Protein AF-A0A0S4KEQ5-F1 (afdb_monomer_lite)

Radius of gyration: 46.94 Å; chains: 1; bounding box: 74×130×111 Å

Sequence (194 aa):
MTAVESSANHSTSRKLSPEEAEQTTQRLYYQQQEKSKQWDDKRQQILAKVRPESKVITGEELSALVQRVYDQQVERKKKTKETLKAKQDALIPEGKSITEGELQEMVQRMYYTENEKKVKTMSSLRQKYQPAPPKKTLEKEQMEESAKRLSSVDWDKRERELYEKHVLPQEPKTAKLTKVQIQETATRLSTTSK

Secondary structure (DSSP, 8-state):
--------------PPPHHHHHHHHHHHHHHHHHHHHHHH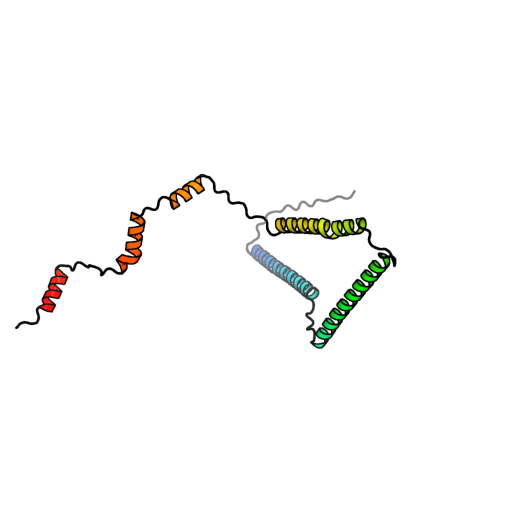HHHHHHHHHHS-------HHHHHHHHHHHHHHHHHHHHHHHHHHHHHHHHHS-TTPPPPHHHHHHHHIIIIIIHHHHHHHHHHHHHHHHSPPPP-----HHHHHHHHHHHH---HHHHHHHHIIIIITTTS-------HHHHHHHHHHH----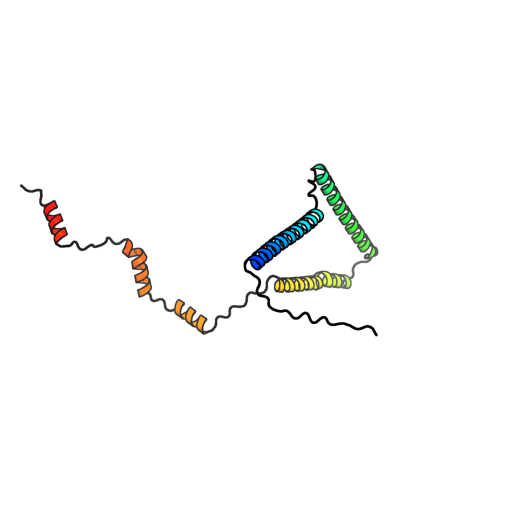-

InterPro domains:
  IPR039963 Uncharacterized 22kDa protein in aldolase locus [PTHR38828] (47-193)

pLDDT: mean 81.87, std 13.98, range [38.78, 97.44]

Structure (mmCIF, N/CA/C/O backbone):
data_AF-A0A0S4KEQ5-F1
#
_entry.id   AF-A0A0S4KEQ5-F1
#
loop_
_atom_site.group_PDB
_atom_site.id
_atom_site.type_symbol
_atom_site.label_atom_id
_atom_site.label_alt_id
_atom_site.label_comp_id
_atom_site.label_asym_id
_atom_site.label_entity_id
_atom_site.label_seq_id
_atom_site.pdbx_PDB_ins_code
_atom_site.Cartn_x
_atom_site.Cartn_y
_atom_site.Cartn_z
_atom_site.occupancy
_atom_site.B_iso_or_equiv
_atom_site.auth_seq_id
_atom_site.auth_comp_id
_atom_site.auth_asym_id
_atom_site.auth_atom_id
_atom_site.pdbx_PDB_model_num
ATOM 1 N N . MET A 1 1 ? 30.356 57.297 -21.323 1.00 43.41 1 MET A N 1
ATOM 2 C CA . MET A 1 1 ? 30.884 57.350 -22.699 1.00 43.41 1 MET A CA 1
ATOM 3 C C . MET A 1 1 ? 32.038 56.371 -22.808 1.00 43.41 1 MET A C 1
ATOM 5 O O . MET A 1 1 ? 33.095 56.687 -22.294 1.00 43.41 1 MET A O 1
ATOM 9 N N . THR A 1 2 ? 31.825 55.213 -23.429 1.00 40.31 2 THR A N 1
ATOM 10 C CA . THR A 1 2 ? 32.833 54.450 -24.189 1.00 40.31 2 THR A CA 1
ATOM 11 C C . THR A 1 2 ? 32.066 53.464 -25.068 1.00 40.31 2 THR A C 1
ATOM 13 O O . THR A 1 2 ? 31.070 52.882 -24.642 1.00 40.31 2 THR A O 1
ATOM 16 N N . ALA A 1 3 ? 32.447 53.423 -26.339 1.00 38.78 3 ALA A N 1
ATOM 17 C CA . ALA A 1 3 ? 31.667 52.885 -27.438 1.00 38.78 3 ALA A CA 1
ATOM 18 C C . ALA A 1 3 ? 31.575 51.354 -27.407 1.00 38.78 3 ALA A C 1
ATOM 20 O O . ALA A 1 3 ? 32.569 50.656 -27.225 1.00 38.78 3 ALA A O 1
ATOM 21 N N . VAL A 1 4 ? 30.363 50.847 -27.634 1.00 47.22 4 VAL A N 1
ATOM 22 C CA . VAL A 1 4 ? 30.123 49.472 -28.074 1.00 47.22 4 VAL A CA 1
ATOM 23 C C . VAL A 1 4 ? 30.408 49.453 -29.572 1.00 47.22 4 VAL A C 1
ATOM 25 O O . VAL A 1 4 ? 29.564 49.838 -30.378 1.00 47.22 4 VAL A O 1
ATOM 28 N N . GLU A 1 5 ? 31.624 49.068 -29.947 1.00 41.22 5 GLU A N 1
ATOM 29 C CA . GLU A 1 5 ? 31.963 48.805 -31.343 1.00 41.22 5 GLU A CA 1
ATOM 30 C C . GLU A 1 5 ? 31.432 47.423 -31.729 1.00 41.22 5 GLU A C 1
ATOM 32 O O . GLU A 1 5 ? 32.053 46.382 -31.507 1.00 41.22 5 GLU A O 1
ATOM 37 N N . SER A 1 6 ? 30.228 47.430 -32.300 1.00 48.66 6 SER A N 1
ATOM 38 C CA . SER A 1 6 ? 29.664 46.314 -33.051 1.00 48.66 6 SER A CA 1
ATOM 39 C C . SER A 1 6 ? 30.581 45.969 -34.225 1.00 48.66 6 SER A C 1
ATOM 41 O O . SER A 1 6 ? 30.489 46.565 -35.297 1.00 48.66 6 SER A O 1
ATOM 43 N N . SER A 1 7 ? 31.455 44.978 -34.041 1.00 42.59 7 SER A N 1
ATOM 44 C CA . SER A 1 7 ? 32.170 44.344 -35.149 1.00 42.59 7 SER A CA 1
ATOM 45 C C . SER A 1 7 ? 31.201 43.495 -35.969 1.00 42.59 7 SER A C 1
ATOM 47 O O . SER A 1 7 ? 30.870 42.358 -35.632 1.00 42.59 7 SER A O 1
ATOM 49 N N . ALA A 1 8 ? 30.741 44.093 -37.064 1.00 44.97 8 ALA A N 1
ATOM 50 C CA . ALA A 1 8 ? 30.030 43.451 -38.153 1.00 44.97 8 ALA A CA 1
ATOM 51 C C . ALA A 1 8 ? 30.959 42.468 -38.889 1.00 44.97 8 ALA A C 1
ATOM 53 O O . ALA A 1 8 ? 31.551 42.801 -39.916 1.00 44.97 8 ALA A O 1
ATOM 54 N N . ASN A 1 9 ? 31.073 41.238 -38.386 1.00 48.94 9 ASN A N 1
ATOM 55 C CA . ASN A 1 9 ? 31.726 40.158 -39.121 1.00 48.94 9 ASN A CA 1
ATOM 56 C C . ASN A 1 9 ? 30.809 39.689 -40.254 1.00 48.94 9 ASN A C 1
ATOM 58 O O . ASN A 1 9 ? 29.910 38.871 -40.071 1.00 48.94 9 ASN A O 1
ATOM 62 N N . HIS A 1 10 ? 31.058 40.251 -41.433 1.00 43.00 10 HIS A N 1
ATOM 63 C CA . HIS A 1 10 ? 30.511 39.805 -42.702 1.00 43.00 10 HIS A CA 1
ATOM 64 C C . HIS A 1 10 ? 30.971 38.364 -42.948 1.00 43.00 10 HIS A C 1
ATOM 66 O O . HIS A 1 10 ? 32.141 38.111 -43.236 1.00 43.00 10 HIS A O 1
ATOM 72 N N . SER A 1 11 ? 30.052 37.408 -42.825 1.00 48.53 11 SER A N 1
ATOM 73 C CA . SER A 1 11 ? 30.257 36.022 -43.232 1.00 48.53 11 SER A CA 1
ATOM 74 C C . SER A 1 11 ? 30.302 35.947 -44.758 1.00 48.53 11 SER A C 1
ATOM 76 O O . SER A 1 11 ? 29.311 35.678 -45.434 1.00 48.53 11 SER A O 1
ATOM 78 N N . THR A 1 12 ? 31.481 36.180 -45.327 1.00 51.16 12 THR A N 1
ATOM 79 C CA . THR A 1 12 ? 31.767 35.729 -46.686 1.00 51.16 12 THR A CA 1
ATOM 80 C C . THR A 1 12 ? 31.657 34.205 -46.690 1.00 51.16 12 THR A C 1
ATOM 82 O O . THR A 1 12 ? 32.388 33.506 -45.989 1.00 51.16 12 THR A O 1
ATOM 85 N N . SER A 1 13 ? 30.698 33.662 -47.443 1.00 59.09 13 SER A N 1
ATOM 86 C CA . SER A 1 13 ? 30.544 32.218 -47.622 1.00 59.09 13 SER A CA 1
ATOM 87 C C . SER A 1 13 ? 31.676 31.694 -48.512 1.00 59.09 13 SER A C 1
ATOM 89 O O . SER A 1 13 ? 31.477 31.379 -49.689 1.00 59.09 13 SER A O 1
ATOM 91 N N . ARG A 1 14 ? 32.898 31.643 -47.975 1.00 70.19 14 ARG A N 1
ATOM 92 C CA . ARG A 1 14 ? 34.000 30.912 -48.595 1.00 70.19 14 ARG A CA 1
ATOM 93 C C . ARG A 1 14 ? 33.616 29.436 -48.550 1.00 70.19 14 ARG A C 1
ATOM 95 O O . ARG A 1 14 ? 33.521 28.850 -47.475 1.00 70.19 14 ARG A O 1
ATOM 102 N N . LYS A 1 15 ? 33.323 28.854 -49.715 1.00 76.38 15 LYS A N 1
ATOM 103 C CA . LYS A 1 15 ? 33.106 27.410 -49.834 1.00 76.38 15 LYS A CA 1
ATOM 104 C C . LYS A 1 15 ? 34.420 26.732 -49.448 1.00 76.38 15 LYS A C 1
ATOM 106 O O . LYS A 1 15 ? 35.449 27.035 -50.049 1.00 76.38 15 LYS A O 1
ATOM 111 N N . LEU A 1 16 ? 34.377 25.899 -48.412 1.00 77.25 16 LEU A N 1
ATOM 112 C CA . LEU A 1 16 ? 35.526 25.121 -47.956 1.00 77.25 16 LEU A CA 1
ATOM 113 C C . LEU A 1 16 ? 36.000 24.218 -49.096 1.00 77.25 16 LEU A C 1
ATOM 115 O O . LEU A 1 16 ? 35.177 23.641 -49.815 1.00 77.25 16 LEU A O 1
ATOM 119 N N . SER A 1 17 ? 37.317 24.104 -49.255 1.00 86.31 17 SER A N 1
ATOM 120 C CA . SER A 1 17 ? 37.904 23.060 -50.096 1.00 86.31 17 SER A CA 1
ATOM 121 C C . SER A 1 17 ? 37.465 21.684 -49.569 1.00 86.31 17 SER A C 1
ATOM 123 O O . SER A 1 17 ? 37.295 21.539 -48.355 1.00 86.31 17 SER A O 1
ATOM 125 N N . PRO A 1 18 ? 37.280 20.659 -50.422 1.00 84.81 18 PRO A N 1
ATOM 126 C CA . PRO A 1 18 ? 36.950 19.305 -49.966 1.00 84.81 18 PRO A CA 1
ATOM 127 C C . PRO A 1 18 ? 37.910 18.790 -48.880 1.00 84.81 18 PRO A C 1
ATOM 129 O O . PRO A 1 18 ? 37.466 18.196 -47.905 1.00 84.81 18 PRO A O 1
ATOM 132 N N . GLU A 1 19 ? 39.199 19.117 -48.974 1.00 87.38 19 GLU A N 1
ATOM 133 C CA . GLU A 1 19 ? 40.203 18.740 -47.971 1.00 87.38 19 GLU A CA 1
ATOM 134 C C . GLU A 1 19 ? 40.000 19.466 -46.624 1.00 87.38 19 GLU A C 1
ATOM 136 O O . GLU A 1 19 ? 40.093 18.866 -45.554 1.00 87.38 19 GLU A O 1
ATOM 141 N N . GLU A 1 20 ? 39.636 20.752 -46.654 1.00 87.75 20 GLU A N 1
ATOM 142 C CA . GLU A 1 20 ? 39.305 21.524 -45.446 1.00 87.75 20 GLU A CA 1
ATOM 143 C C . GLU A 1 20 ? 37.997 21.016 -44.806 1.00 87.75 20 GLU A C 1
ATOM 145 O O . GLU A 1 20 ? 37.850 20.997 -43.579 1.00 87.75 20 GLU A O 1
ATOM 150 N N . ALA A 1 21 ? 37.042 20.559 -45.621 1.00 86.44 21 ALA A N 1
ATOM 151 C CA . ALA A 1 21 ? 35.809 19.926 -45.156 1.00 86.44 21 ALA A CA 1
ATOM 152 C C . ALA A 1 21 ? 36.083 18.564 -44.482 1.00 86.44 21 ALA A C 1
ATOM 154 O O . ALA A 1 21 ? 35.513 18.252 -43.434 1.00 86.44 21 ALA A O 1
ATOM 155 N N . GLU A 1 22 ? 37.007 17.767 -45.015 1.00 90.25 22 GLU A N 1
ATOM 156 C CA . GLU A 1 22 ? 37.436 16.507 -44.395 1.00 90.25 22 GLU A CA 1
ATOM 157 C C . GLU A 1 22 ? 38.178 16.735 -43.069 1.00 90.25 22 GLU A C 1
ATOM 159 O O . GLU A 1 22 ? 37.882 16.092 -42.061 1.00 90.25 22 GLU A O 1
ATOM 164 N N . GLN A 1 23 ? 39.081 17.712 -43.003 1.00 91.62 23 GLN A N 1
ATOM 165 C CA . GLN A 1 23 ? 39.785 18.034 -41.756 1.00 91.62 23 GLN A CA 1
ATOM 166 C C . GLN A 1 23 ? 38.835 18.560 -40.671 1.00 91.62 23 GLN A C 1
ATOM 168 O O . GLN A 1 23 ? 38.944 18.199 -39.494 1.00 91.62 23 GLN A O 1
ATOM 173 N N . THR A 1 24 ? 37.867 19.398 -41.050 1.00 90.69 24 THR A N 1
ATOM 174 C CA . THR A 1 24 ? 36.862 19.912 -40.108 1.00 90.69 24 THR A CA 1
ATOM 175 C C . THR A 1 24 ? 35.929 18.811 -39.613 1.00 90.69 24 THR A C 1
ATOM 177 O O . THR A 1 24 ? 35.658 18.752 -38.412 1.00 90.69 24 THR A O 1
ATOM 180 N N . THR A 1 25 ? 35.493 17.896 -40.481 1.00 92.62 25 THR A N 1
ATOM 181 C CA . THR A 1 25 ? 34.671 16.743 -40.075 1.00 92.62 25 THR A CA 1
ATOM 182 C C . THR A 1 25 ? 35.429 15.795 -39.148 1.00 92.62 25 THR A C 1
ATOM 184 O O . THR A 1 25 ? 34.884 15.416 -38.110 1.00 92.62 25 THR A O 1
ATOM 187 N N . GLN A 1 26 ? 36.699 15.487 -39.430 1.00 93.56 26 GLN A N 1
ATOM 188 C CA . GLN A 1 26 ? 37.542 14.692 -38.529 1.00 93.56 26 GLN A CA 1
ATOM 189 C C . GLN A 1 26 ? 37.697 15.358 -37.158 1.00 93.56 26 GLN A C 1
ATOM 191 O O . GLN A 1 26 ? 37.510 14.714 -36.124 1.00 93.56 26 GLN A O 1
ATOM 196 N N . ARG A 1 27 ? 37.975 16.666 -37.122 1.00 95.06 27 ARG A N 1
ATOM 197 C CA . ARG A 1 27 ? 38.090 17.415 -35.864 1.00 95.06 27 ARG A CA 1
ATOM 198 C C . ARG A 1 27 ? 36.794 17.378 -35.055 1.00 95.06 27 ARG A C 1
ATOM 200 O O . ARG A 1 27 ? 36.839 17.158 -33.846 1.00 95.06 27 ARG A O 1
ATOM 207 N N . LEU A 1 28 ? 35.649 17.586 -35.705 1.00 94.81 28 LEU A N 1
ATOM 208 C CA . LEU A 1 28 ? 34.341 17.531 -35.050 1.00 94.81 28 LEU A CA 1
ATOM 209 C C . LEU A 1 28 ? 34.035 16.127 -34.520 1.00 94.81 28 LEU A C 1
ATOM 211 O O . LEU A 1 28 ? 33.527 16.000 -33.407 1.00 94.81 28 LEU A O 1
ATOM 215 N N . TYR A 1 29 ? 34.402 15.086 -35.270 1.00 96.00 29 TYR A N 1
ATOM 216 C CA . TYR A 1 29 ? 34.257 13.697 -34.847 1.00 96.00 29 TYR A CA 1
ATOM 217 C C . TYR A 1 29 ? 35.051 13.403 -33.566 1.00 96.00 29 TYR A C 1
ATOM 219 O O . TYR A 1 29 ? 34.486 12.917 -32.584 1.00 96.00 29 TYR A O 1
ATOM 227 N N . TYR A 1 30 ? 36.338 13.761 -33.522 1.00 96.25 30 TYR A N 1
ATOM 228 C CA . TYR A 1 30 ? 37.154 13.562 -32.320 1.00 96.25 30 TYR A CA 1
ATOM 229 C C . TYR A 1 30 ? 36.659 14.400 -31.138 1.00 96.25 30 TYR A C 1
ATOM 231 O O . TYR A 1 30 ? 36.559 13.892 -30.022 1.00 96.25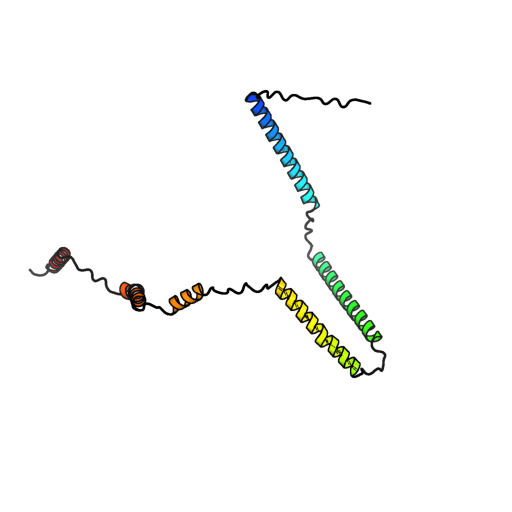 30 TYR A O 1
ATOM 239 N N . GLN A 1 31 ? 36.243 15.644 -31.382 1.00 95.69 31 GLN A N 1
ATOM 240 C CA . GLN A 1 31 ? 35.667 16.495 -30.343 1.00 95.69 31 GLN A CA 1
ATOM 241 C C . GLN A 1 31 ? 34.366 15.910 -29.768 1.00 95.69 31 GLN A C 1
ATOM 243 O O . GLN A 1 31 ? 34.103 16.018 -28.567 1.00 95.69 31 GLN A O 1
ATOM 248 N N . GLN A 1 32 ? 33.532 15.291 -30.606 1.00 94.75 32 GLN A N 1
ATOM 249 C CA . GLN A 1 32 ? 32.319 14.610 -30.162 1.00 94.75 32 GLN A CA 1
ATOM 250 C C . GLN A 1 32 ? 32.651 13.376 -29.314 1.00 94.75 32 GLN A C 1
ATOM 252 O O . GLN A 1 32 ? 32.038 13.182 -28.263 1.00 94.75 32 GLN A O 1
ATOM 257 N N . GLN A 1 33 ? 33.642 12.585 -29.728 1.00 95.25 33 GLN A N 1
ATOM 258 C CA . GLN A 1 33 ? 34.116 11.419 -28.978 1.00 95.25 33 GLN A CA 1
ATOM 259 C C . GLN A 1 33 ? 34.656 11.806 -27.597 1.00 95.25 33 GLN A C 1
ATOM 261 O O . GLN A 1 33 ? 34.299 11.188 -26.596 1.00 95.25 33 GLN A O 1
ATOM 266 N N . GLU A 1 34 ? 35.461 12.865 -27.510 1.00 96.00 34 GLU A N 1
ATOM 267 C CA . GLU A 1 34 ? 35.973 13.378 -26.234 1.00 96.00 34 GLU A CA 1
ATOM 268 C C . GLU A 1 34 ? 34.850 13.835 -25.304 1.00 96.00 34 GLU A C 1
ATOM 270 O O . GLU A 1 34 ? 34.842 13.486 -24.124 1.00 96.00 34 GLU A O 1
ATOM 275 N N . LYS A 1 35 ? 33.863 14.568 -25.833 1.00 94.88 35 LYS A N 1
ATOM 276 C CA . LYS A 1 35 ? 32.685 14.966 -25.053 1.00 94.88 35 LYS A CA 1
ATOM 277 C C . LYS A 1 35 ? 31.923 13.743 -24.550 1.00 94.88 35 LYS A C 1
ATOM 279 O O . LYS A 1 35 ? 31.569 13.719 -23.376 1.00 94.88 35 LYS A O 1
ATOM 284 N N . SER A 1 36 ? 31.701 12.735 -25.395 1.00 94.12 36 SER A N 1
ATOM 285 C CA . SER A 1 36 ? 31.023 11.496 -24.988 1.00 94.12 36 SER A CA 1
ATOM 286 C C . SER A 1 36 ? 31.763 10.807 -23.843 1.00 94.12 36 SER A C 1
ATOM 288 O O . SER A 1 36 ? 31.154 10.511 -22.820 1.00 94.12 36 SER A O 1
ATOM 290 N N . LYS A 1 37 ? 33.089 10.655 -23.960 1.00 95.69 37 LYS A N 1
ATOM 291 C CA . LYS A 1 37 ? 33.926 10.077 -22.899 1.00 95.69 37 LYS A CA 1
ATOM 292 C C . LYS A 1 37 ? 33.812 10.856 -21.590 1.00 95.69 37 LYS A C 1
ATOM 294 O O . LYS A 1 37 ? 33.570 10.265 -20.548 1.00 95.69 37 LYS A O 1
ATOM 299 N N . GLN A 1 38 ? 33.878 12.188 -21.640 1.00 95.50 38 GLN A N 1
ATOM 300 C CA . GLN A 1 38 ? 33.716 13.025 -20.445 1.00 95.50 38 GLN A CA 1
ATOM 301 C C . GLN A 1 38 ? 32.337 12.869 -19.786 1.00 95.50 38 GLN A C 1
ATOM 303 O O . GLN A 1 38 ? 32.223 12.942 -18.560 1.00 95.50 38 GLN A O 1
ATOM 308 N N . TRP A 1 39 ? 31.277 12.695 -20.580 1.00 94.75 39 TRP A N 1
ATOM 309 C CA . TRP A 1 39 ? 29.935 12.417 -20.067 1.00 94.75 39 TRP A CA 1
ATOM 310 C C . TRP A 1 39 ? 29.859 11.045 -19.398 1.00 94.75 39 TRP A C 1
ATOM 312 O O . TRP A 1 39 ? 29.312 10.940 -18.297 1.00 94.75 39 TRP A O 1
ATOM 322 N N . ASP A 1 40 ? 30.445 10.024 -20.019 1.00 93.50 40 ASP A N 1
ATOM 323 C CA . ASP A 1 40 ? 30.497 8.671 -19.469 1.00 93.50 40 ASP A CA 1
ATOM 324 C C . ASP A 1 40 ? 31.319 8.610 -18.177 1.00 93.50 40 ASP A C 1
ATOM 326 O O . ASP A 1 40 ? 30.855 8.034 -17.192 1.00 93.50 40 ASP A O 1
ATOM 330 N N . ASP A 1 41 ? 32.466 9.288 -18.114 1.00 95.50 41 ASP A N 1
ATOM 331 C CA . ASP A 1 41 ? 33.302 9.365 -16.912 1.00 95.50 41 ASP A CA 1
ATOM 332 C C . ASP A 1 41 ? 32.559 10.047 -15.756 1.00 95.50 41 ASP A C 1
ATOM 334 O O . ASP A 1 41 ? 32.524 9.541 -14.631 1.00 95.50 41 ASP A O 1
ATOM 338 N N . LYS A 1 42 ? 31.882 11.173 -16.025 1.00 94.25 42 LYS A N 1
ATOM 339 C CA . LYS A 1 42 ? 31.039 11.854 -15.025 1.00 94.25 42 LYS A CA 1
ATOM 340 C C . LYS A 1 42 ? 29.905 10.955 -14.549 1.00 94.25 42 LYS A C 1
ATOM 342 O O . LYS A 1 42 ? 29.627 10.894 -13.350 1.00 94.25 42 LYS A O 1
ATOM 347 N N . ARG A 1 43 ? 29.258 10.237 -15.469 1.00 92.12 43 ARG A N 1
ATOM 348 C CA . ARG A 1 43 ? 28.199 9.281 -15.141 1.00 92.12 43 ARG A CA 1
ATOM 349 C C . ARG A 1 43 ? 28.732 8.155 -14.259 1.00 92.12 43 ARG A C 1
ATOM 351 O O . ARG A 1 43 ? 28.091 7.834 -13.262 1.00 92.12 43 ARG A O 1
ATOM 358 N N . GLN A 1 44 ? 29.897 7.593 -14.570 1.00 89.81 44 GLN A N 1
ATOM 359 C CA . GLN A 1 44 ? 30.529 6.556 -13.753 1.00 89.81 44 GLN A CA 1
ATOM 360 C C . GLN A 1 44 ? 30.898 7.067 -12.357 1.00 89.81 44 GLN A C 1
ATOM 362 O O . GLN A 1 44 ? 30.630 6.377 -11.378 1.00 89.81 44 GLN A O 1
ATOM 367 N N . GLN A 1 45 ? 31.417 8.291 -12.232 1.00 90.19 45 GLN A N 1
ATOM 368 C CA . GLN A 1 45 ? 31.706 8.898 -10.928 1.00 90.19 45 GLN A CA 1
ATOM 369 C C . GLN A 1 45 ? 30.443 9.106 -10.083 1.00 90.19 45 GLN A C 1
ATOM 371 O O . GLN A 1 45 ? 30.457 8.857 -8.877 1.00 90.19 45 GLN A O 1
ATOM 376 N N . ILE A 1 46 ? 29.339 9.543 -10.696 1.00 89.00 46 ILE A N 1
ATOM 377 C CA . ILE A 1 46 ? 28.048 9.673 -10.007 1.00 89.00 46 ILE A CA 1
ATOM 378 C C . ILE A 1 46 ? 27.547 8.295 -9.576 1.00 89.00 46 ILE A C 1
ATOM 380 O O . ILE A 1 46 ? 27.164 8.118 -8.423 1.00 89.00 46 ILE A O 1
ATOM 384 N N . LEU A 1 47 ? 27.594 7.305 -10.470 1.00 85.06 47 LEU A N 1
ATOM 385 C CA . LEU A 1 47 ? 27.179 5.940 -10.156 1.00 85.06 47 LEU A CA 1
ATOM 386 C C . LEU A 1 47 ? 28.028 5.331 -9.037 1.00 85.06 47 LEU A C 1
ATOM 388 O O . LEU A 1 47 ? 27.469 4.685 -8.161 1.00 85.06 47 LEU A O 1
ATOM 392 N N . ALA A 1 48 ? 29.337 5.578 -9.008 1.00 84.50 48 ALA A N 1
ATOM 393 C CA . ALA A 1 48 ? 30.216 5.122 -7.935 1.00 84.50 48 ALA A CA 1
ATOM 394 C C . ALA A 1 48 ? 29.877 5.769 -6.580 1.00 84.50 48 ALA A C 1
ATOM 396 O O . ALA A 1 48 ? 29.944 5.098 -5.559 1.00 84.50 48 ALA A O 1
ATOM 397 N N . LYS A 1 49 ? 29.465 7.046 -6.563 1.00 83.69 49 LYS A N 1
ATOM 398 C CA . LYS A 1 49 ? 29.030 7.745 -5.338 1.00 83.69 49 LYS A CA 1
ATOM 399 C C . LYS A 1 49 ? 27.647 7.314 -4.852 1.00 83.69 49 LYS A C 1
ATOM 401 O O . LYS A 1 49 ? 27.394 7.309 -3.653 1.00 83.69 49 LYS A O 1
ATOM 406 N N . VAL A 1 50 ? 26.734 7.031 -5.780 1.00 79.06 50 VAL A N 1
ATOM 407 C CA . VAL A 1 50 ? 25.329 6.718 -5.474 1.00 79.06 50 VAL A CA 1
ATOM 408 C C . VAL A 1 50 ? 25.131 5.235 -5.202 1.00 79.06 50 VAL A C 1
ATOM 410 O O . VAL A 1 50 ? 24.197 4.881 -4.489 1.00 79.06 50 VAL A O 1
ATOM 413 N N . ARG A 1 51 ? 25.981 4.359 -5.748 1.00 71.56 51 ARG A N 1
ATOM 414 C CA . ARG A 1 51 ? 25.893 2.925 -5.493 1.00 71.56 51 ARG A CA 1
ATOM 415 C C . ARG A 1 51 ? 26.243 2.685 -4.024 1.00 71.56 51 ARG A C 1
ATOM 417 O O . ARG A 1 51 ? 27.411 2.832 -3.668 1.00 71.56 51 ARG A O 1
ATOM 424 N N . PRO A 1 52 ? 25.275 2.308 -3.169 1.00 67.31 52 PRO A N 1
ATOM 425 C CA . PRO A 1 52 ? 25.632 1.845 -1.845 1.00 67.31 52 PRO A CA 1
ATOM 426 C C . PRO A 1 52 ? 26.531 0.629 -2.043 1.00 67.31 52 PRO A C 1
ATOM 428 O O . PRO A 1 52 ? 26.179 -0.290 -2.792 1.00 67.31 52 PRO A O 1
ATOM 431 N N . GLU A 1 53 ? 27.707 0.638 -1.420 1.00 72.31 53 GLU A N 1
ATOM 432 C CA . GLU A 1 53 ? 28.495 -0.577 -1.290 1.00 72.31 53 GLU A CA 1
ATOM 433 C C . GLU A 1 53 ? 27.563 -1.628 -0.696 1.00 72.31 53 GLU A C 1
ATOM 435 O O . GLU A 1 53 ? 27.032 -1.454 0.406 1.00 72.31 53 GLU A O 1
ATOM 440 N N . SER A 1 54 ? 27.286 -2.685 -1.459 1.00 64.62 54 SER A N 1
ATOM 441 C CA . SER A 1 54 ? 26.513 -3.812 -0.966 1.00 64.62 54 SER A CA 1
ATOM 442 C C . SER A 1 54 ? 27.390 -4.527 0.050 1.00 64.62 54 SER A C 1
ATOM 444 O O . SER A 1 54 ? 28.104 -5.472 -0.286 1.00 64.62 54 SER A O 1
ATOM 446 N N . LYS A 1 55 ? 27.400 -4.025 1.285 1.00 72.94 55 LYS A N 1
ATOM 447 C CA . LYS A 1 55 ? 28.004 -4.723 2.409 1.00 72.94 55 LYS A CA 1
ATOM 448 C C . LYS A 1 55 ? 27.256 -6.039 2.532 1.00 72.94 55 LYS A C 1
ATOM 450 O O . LYS A 1 55 ? 26.047 -6.052 2.764 1.00 72.94 55 LYS A O 1
ATOM 455 N N . VAL A 1 56 ? 27.962 -7.134 2.281 1.00 78.00 56 VAL A N 1
ATOM 456 C CA . VAL A 1 56 ? 27.437 -8.472 2.526 1.00 78.00 56 VAL A CA 1
ATOM 457 C C . VAL A 1 56 ? 27.306 -8.585 4.036 1.00 78.00 56 VAL A C 1
ATOM 459 O O . VAL A 1 56 ? 28.309 -8.660 4.737 1.00 78.00 56 VAL A O 1
ATOM 462 N N . ILE A 1 57 ? 26.071 -8.497 4.526 1.00 79.75 57 ILE A N 1
ATOM 463 C CA . ILE A 1 57 ? 25.768 -8.625 5.949 1.00 79.75 57 ILE A CA 1
ATOM 464 C C . ILE A 1 57 ? 26.114 -10.057 6.347 1.00 79.75 57 ILE A C 1
ATOM 466 O O . ILE A 1 57 ? 25.616 -11.010 5.738 1.00 79.75 57 ILE A O 1
ATOM 470 N N . THR A 1 58 ? 26.984 -10.212 7.339 1.00 87.56 58 THR A N 1
ATOM 471 C CA . THR A 1 58 ? 27.322 -11.542 7.857 1.00 87.56 58 THR A CA 1
ATOM 472 C C . THR A 1 58 ? 26.133 -12.131 8.624 1.00 87.56 58 THR A C 1
ATOM 474 O O . THR A 1 58 ? 25.232 -11.412 9.060 1.00 87.56 58 THR A O 1
ATOM 477 N N . GLY A 1 59 ? 26.093 -13.455 8.808 1.00 89.81 59 GLY A N 1
ATOM 478 C CA . GLY A 1 59 ? 24.985 -14.102 9.529 1.00 89.81 59 GLY A CA 1
ATOM 479 C C . GLY A 1 59 ? 24.792 -13.572 10.959 1.00 89.81 59 GLY A C 1
ATOM 480 O O . GLY A 1 59 ? 23.659 -13.452 11.423 1.00 89.81 59 GLY A O 1
ATOM 481 N N . GLU A 1 60 ? 25.884 -13.195 11.628 1.00 90.38 60 GLU A N 1
ATOM 482 C CA . GLU A 1 60 ? 25.879 -12.617 12.979 1.00 90.38 60 GLU A CA 1
ATOM 483 C C . GLU A 1 60 ? 25.365 -11.172 12.998 1.00 90.38 60 GLU A C 1
ATOM 485 O O . GLU A 1 60 ? 24.573 -10.792 13.859 1.00 90.38 60 GLU A O 1
ATOM 490 N N . GLU A 1 61 ? 25.748 -10.357 12.015 1.00 89.88 61 GLU A N 1
ATOM 491 C CA . GLU A 1 61 ? 25.212 -9.000 11.873 1.00 89.88 61 GLU A CA 1
ATOM 492 C C . GLU A 1 61 ? 23.715 -9.020 11.552 1.00 89.88 61 GLU A C 1
ATOM 494 O O . GLU A 1 61 ? 22.952 -8.187 12.050 1.00 89.88 61 GLU A O 1
ATOM 499 N N . LEU A 1 62 ? 23.275 -9.991 10.745 1.00 89.50 62 LEU A N 1
ATOM 500 C CA . LEU A 1 62 ? 21.866 -10.179 10.430 1.00 89.50 62 LEU A CA 1
ATOM 501 C C . LEU A 1 62 ? 21.076 -10.585 11.676 1.00 89.50 62 LEU A C 1
ATOM 503 O O . LEU A 1 62 ? 20.012 -10.018 11.924 1.00 89.50 62 LEU A O 1
ATOM 507 N N . SER A 1 63 ? 21.585 -11.526 12.475 1.00 92.88 63 SER A N 1
ATOM 508 C CA . SER A 1 63 ? 20.909 -11.955 13.703 1.00 92.88 63 SER A CA 1
ATOM 509 C C . SER A 1 63 ? 20.835 -10.820 14.730 1.00 92.88 63 SER A C 1
ATOM 511 O O . SER A 1 63 ? 19.761 -10.569 15.279 1.00 92.88 63 SER A O 1
ATOM 513 N N . ALA A 1 64 ? 21.913 -10.049 14.905 1.00 95.12 64 ALA A N 1
ATOM 514 C CA . ALA A 1 64 ? 21.926 -8.861 15.756 1.00 95.12 64 ALA A CA 1
ATOM 515 C C . ALA A 1 64 ? 20.937 -7.785 15.270 1.00 95.12 64 ALA A C 1
ATOM 517 O O . ALA A 1 64 ? 20.230 -7.167 16.073 1.00 95.12 64 ALA A O 1
ATOM 518 N N . LEU A 1 65 ? 20.835 -7.575 13.952 1.00 93.31 65 LEU A N 1
ATOM 519 C CA . LEU A 1 65 ? 19.865 -6.652 13.366 1.00 93.31 65 LEU A CA 1
ATOM 520 C C . LEU A 1 65 ? 18.425 -7.112 13.617 1.00 93.31 65 LEU A C 1
ATOM 522 O O . LEU A 1 65 ? 17.592 -6.295 14.015 1.00 93.31 65 LEU A O 1
ATOM 526 N N . VAL A 1 66 ? 18.134 -8.397 13.400 1.00 95.88 66 VAL A N 1
ATOM 527 C CA . VAL A 1 66 ? 16.811 -8.987 13.648 1.00 95.88 66 VAL A CA 1
ATOM 528 C C . VAL A 1 66 ? 16.429 -8.831 15.115 1.00 95.88 66 VAL A C 1
ATOM 530 O O . VAL A 1 66 ? 15.336 -8.341 15.401 1.00 95.88 66 VAL A O 1
ATOM 533 N N . GLN A 1 67 ? 17.343 -9.156 16.032 1.00 96.62 67 GLN A N 1
ATOM 534 C CA . GLN A 1 67 ? 17.121 -9.009 17.468 1.00 96.62 67 GLN A CA 1
ATOM 535 C C . GLN A 1 67 ? 16.809 -7.554 17.832 1.00 96.62 67 GLN A C 1
ATOM 537 O O . GLN A 1 67 ? 15.786 -7.271 18.451 1.00 96.62 67 GLN A O 1
ATOM 542 N N . ARG A 1 68 ? 17.614 -6.601 17.343 1.00 96.12 68 ARG A N 1
ATOM 543 C CA . ARG A 1 68 ? 17.388 -5.168 17.576 1.00 96.12 68 ARG A CA 1
ATOM 544 C C . ARG A 1 68 ? 16.025 -4.702 17.065 1.00 96.12 68 ARG A C 1
ATOM 546 O O . ARG A 1 68 ? 15.345 -3.921 17.730 1.00 96.12 68 ARG A O 1
ATOM 553 N N . VAL A 1 69 ? 15.634 -5.134 15.865 1.00 96.38 69 VAL A N 1
ATOM 554 C CA . VAL A 1 69 ? 14.337 -4.775 15.274 1.00 96.38 69 VAL A CA 1
ATOM 555 C C . VAL A 1 69 ? 13.195 -5.358 16.102 1.00 96.38 69 VAL A C 1
ATOM 557 O O . VAL A 1 69 ? 12.220 -4.655 16.370 1.00 96.38 69 VAL A O 1
ATOM 560 N N . TYR A 1 70 ? 13.321 -6.610 16.536 1.00 97.44 70 TYR A N 1
ATOM 561 C CA . TYR A 1 70 ? 12.336 -7.266 17.384 1.00 97.44 70 TYR A CA 1
ATOM 562 C C . TYR A 1 70 ? 12.181 -6.552 18.732 1.00 97.44 70 TYR A C 1
ATOM 564 O O . TYR A 1 70 ? 11.070 -6.153 19.088 1.00 97.44 70 TYR A O 1
ATOM 572 N N . ASP A 1 71 ? 13.285 -6.287 19.430 1.00 97.38 71 ASP A N 1
ATOM 573 C CA . ASP A 1 71 ? 13.281 -5.596 20.723 1.00 97.38 71 ASP A CA 1
ATOM 574 C C . ASP A 1 71 ? 12.658 -4.202 20.597 1.00 97.38 71 ASP A C 1
ATOM 576 O O . ASP A 1 71 ? 11.799 -3.813 21.391 1.00 97.38 71 ASP A O 1
ATOM 580 N N . GLN A 1 72 ? 12.986 -3.472 19.526 1.00 96.88 72 GLN A N 1
ATOM 581 C CA . GLN A 1 72 ? 12.375 -2.177 19.251 1.00 96.88 72 GLN A CA 1
ATOM 582 C C . GLN A 1 72 ? 10.854 -2.280 19.052 1.00 96.88 72 GLN A C 1
ATOM 584 O O . GLN A 1 72 ? 10.112 -1.400 19.497 1.00 96.88 72 GLN A O 1
ATOM 589 N N . GLN A 1 73 ? 10.362 -3.326 18.386 1.00 95.56 73 GLN A N 1
ATOM 590 C CA . GLN A 1 73 ? 8.925 -3.546 18.216 1.00 95.56 73 GLN A CA 1
ATOM 591 C C . GLN A 1 73 ? 8.237 -3.898 19.536 1.00 95.56 73 GLN A C 1
ATOM 593 O O . GLN A 1 73 ? 7.145 -3.389 19.804 1.00 95.56 73 GLN A O 1
ATOM 598 N N . VAL A 1 74 ? 8.865 -4.735 20.361 1.00 96.81 74 VAL A N 1
ATOM 599 C CA . VAL A 1 74 ? 8.353 -5.098 21.687 1.00 96.81 74 VAL A CA 1
ATOM 600 C C . VAL A 1 74 ? 8.254 -3.859 22.574 1.00 96.81 74 VAL A C 1
ATOM 602 O O . VAL A 1 74 ? 7.191 -3.600 23.135 1.00 96.81 74 VAL A O 1
ATOM 605 N N . GLU A 1 75 ? 9.304 -3.042 22.632 1.00 96.56 75 GLU A N 1
ATOM 606 C CA . GLU A 1 75 ? 9.320 -1.809 23.425 1.00 96.56 75 GLU A CA 1
ATOM 607 C C . GLU A 1 75 ? 8.283 -0.791 22.941 1.00 96.56 75 GLU A C 1
ATOM 609 O O . GLU A 1 75 ? 7.580 -0.179 23.747 1.00 96.56 75 GLU A O 1
ATOM 614 N N . ARG A 1 76 ? 8.098 -0.648 21.622 1.00 94.94 76 ARG A N 1
ATOM 615 C CA . ARG A 1 76 ? 7.010 0.178 21.072 1.00 94.94 76 ARG A CA 1
ATOM 616 C C . ARG A 1 76 ? 5.646 -0.322 21.538 1.00 94.94 76 ARG A C 1
ATOM 618 O O . ARG A 1 76 ? 4.850 0.477 22.019 1.00 94.94 76 ARG A O 1
ATOM 625 N N . LYS A 1 77 ? 5.388 -1.631 21.448 1.00 94.56 77 LYS A N 1
ATOM 626 C CA . LYS A 1 77 ? 4.121 -2.227 21.897 1.00 94.56 77 LYS A CA 1
ATOM 627 C C . LYS A 1 77 ? 3.894 -2.033 23.397 1.00 94.56 77 LYS A C 1
ATOM 629 O O . LYS A 1 77 ? 2.776 -1.691 23.779 1.00 94.56 77 LYS A O 1
ATOM 634 N N . LYS A 1 78 ? 4.927 -2.204 24.232 1.00 95.56 78 LYS A N 1
ATOM 635 C CA . LYS A 1 78 ? 4.850 -1.946 25.681 1.00 95.56 78 LYS A CA 1
ATOM 636 C C . LYS A 1 78 ? 4.464 -0.496 25.961 1.00 95.56 78 LYS A C 1
ATOM 638 O O . LYS A 1 78 ? 3.442 -0.269 26.601 1.00 95.56 78 LYS A O 1
ATOM 643 N N . LYS A 1 79 ? 5.176 0.470 25.372 1.00 94.88 79 LYS A N 1
ATOM 644 C CA . LYS A 1 79 ? 4.869 1.904 25.518 1.00 94.88 79 LYS A CA 1
ATOM 645 C C . LYS A 1 79 ? 3.458 2.247 25.044 1.00 94.88 79 LYS A C 1
ATOM 647 O O . LYS A 1 79 ? 2.744 3.002 25.700 1.00 94.88 79 LYS A O 1
ATOM 652 N N . THR A 1 80 ? 3.008 1.683 23.924 1.00 94.19 80 THR A N 1
ATOM 653 C CA . THR A 1 80 ? 1.627 1.880 23.456 1.00 94.19 80 THR A CA 1
ATOM 654 C C . THR A 1 80 ? 0.613 1.310 24.447 1.00 94.19 80 THR A C 1
ATOM 656 O O . THR A 1 80 ? -0.378 1.966 24.749 1.00 94.19 80 THR A O 1
ATOM 659 N N . LYS A 1 81 ? 0.858 0.120 25.004 1.00 94.69 81 LYS A N 1
ATOM 660 C CA . LYS A 1 81 ? -0.029 -0.480 26.007 1.00 94.69 81 LYS A CA 1
ATOM 661 C C . LYS A 1 81 ? -0.075 0.346 27.296 1.00 94.69 81 LYS A C 1
ATOM 663 O O . LYS A 1 81 ? -1.161 0.589 27.807 1.00 94.69 81 LYS A O 1
ATOM 668 N N . GLU A 1 82 ? 1.072 0.797 27.794 1.00 93.44 82 GLU A N 1
ATOM 669 C CA . GLU A 1 82 ? 1.175 1.637 28.995 1.00 93.44 82 GLU A CA 1
ATOM 670 C C . GLU A 1 82 ? 0.474 2.983 28.808 1.00 93.44 82 GLU A C 1
ATOM 672 O O . GLU A 1 82 ? -0.316 3.386 29.654 1.00 93.44 82 GLU A O 1
ATOM 677 N N . THR A 1 83 ? 0.688 3.649 27.670 1.00 91.81 83 THR A N 1
ATOM 678 C CA . THR A 1 83 ? 0.015 4.922 27.365 1.00 91.81 83 THR A CA 1
ATOM 679 C C . THR A 1 83 ? -1.496 4.763 27.205 1.00 91.81 83 THR A C 1
ATOM 681 O O . THR A 1 83 ? -2.243 5.634 27.642 1.00 91.81 83 THR A O 1
ATOM 684 N N . LEU A 1 84 ? -1.970 3.663 26.610 1.00 88.50 84 LEU A N 1
ATOM 685 C CA . LEU A 1 84 ? -3.401 3.359 26.543 1.00 88.50 84 LEU A CA 1
ATOM 686 C C . LEU A 1 84 ? -3.985 3.072 27.926 1.00 88.50 84 LEU A C 1
ATOM 688 O O . LEU A 1 84 ? -5.051 3.594 28.237 1.00 88.50 84 LEU A O 1
ATOM 692 N N . LYS A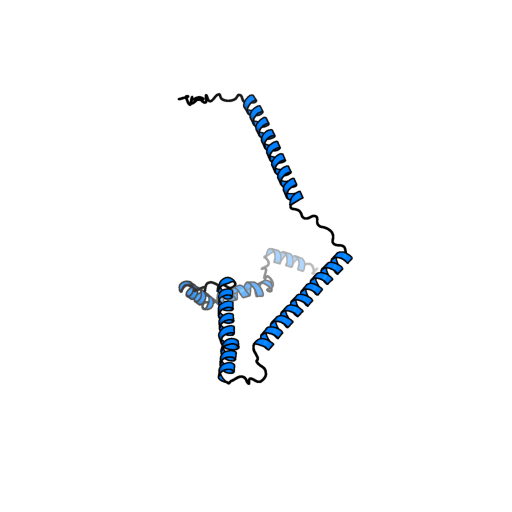 1 85 ? -3.276 2.301 28.758 1.00 88.75 85 LYS A N 1
ATOM 693 C CA . LYS A 1 85 ? -3.702 2.012 30.128 1.00 88.75 85 LYS A CA 1
ATOM 694 C C . LYS A 1 85 ? -3.782 3.292 30.962 1.00 88.75 85 LYS A C 1
ATOM 696 O O . LYS A 1 85 ? -4.822 3.558 31.539 1.00 88.75 85 LYS A O 1
ATOM 701 N N . ALA A 1 86 ? -2.759 4.144 30.917 1.00 87.81 86 ALA A N 1
ATOM 702 C CA . ALA A 1 86 ? -2.769 5.433 31.610 1.00 87.81 86 ALA A CA 1
ATOM 703 C C . ALA A 1 86 ? -3.930 6.337 31.159 1.00 87.81 86 ALA A C 1
ATOM 705 O O . ALA A 1 86 ? -4.546 7.013 31.976 1.00 87.81 86 ALA A O 1
ATOM 706 N N . LYS A 1 87 ? -4.268 6.331 29.861 1.00 86.69 87 LYS A N 1
ATOM 707 C CA . LYS A 1 87 ? -5.447 7.047 29.350 1.00 86.69 87 LYS A CA 1
ATOM 708 C C . LYS A 1 87 ? -6.755 6.451 29.854 1.00 86.69 87 LYS A C 1
ATOM 710 O O . LYS A 1 87 ? -7.669 7.211 30.142 1.00 86.69 87 LYS A O 1
ATOM 715 N N . GLN A 1 88 ? -6.856 5.127 29.925 1.00 82.12 88 GLN A N 1
ATOM 716 C CA . GLN A 1 88 ? -8.038 4.439 30.439 1.00 82.12 88 GLN A CA 1
ATOM 717 C C . GLN A 1 88 ? -8.235 4.724 31.931 1.00 82.12 88 GLN A C 1
ATOM 719 O O . GLN A 1 88 ? -9.330 5.114 32.323 1.00 82.12 88 GLN A O 1
ATOM 724 N N . ASP A 1 89 ? -7.169 4.605 32.722 1.00 80.56 89 ASP A N 1
ATOM 725 C CA . ASP A 1 89 ? -7.173 4.883 34.160 1.00 80.56 89 ASP A CA 1
ATOM 726 C C . ASP A 1 89 ? -7.522 6.363 34.432 1.00 80.56 89 ASP A C 1
ATOM 728 O O . ASP A 1 89 ? -8.235 6.671 35.379 1.00 80.56 89 ASP A O 1
ATOM 732 N N . ALA A 1 90 ? -7.107 7.291 33.559 1.00 79.75 90 ALA A N 1
ATOM 733 C CA . ALA A 1 90 ? -7.505 8.700 33.643 1.00 79.75 90 ALA A CA 1
ATOM 734 C C . ALA A 1 90 ? -8.967 8.966 33.228 1.00 79.75 90 ALA A C 1
ATOM 736 O O . ALA A 1 90 ? -9.557 9.952 33.670 1.00 79.75 90 ALA A O 1
ATOM 737 N N . LEU A 1 91 ? -9.549 8.136 32.352 1.00 72.88 91 LEU A N 1
ATOM 738 C CA . LEU A 1 91 ? -10.912 8.323 31.840 1.00 72.88 91 LEU A CA 1
ATOM 739 C C . LEU A 1 91 ? -11.988 7.735 32.757 1.00 72.88 91 LEU A C 1
ATOM 741 O O . LEU A 1 91 ? -13.142 8.149 32.663 1.00 72.88 91 LEU A O 1
ATOM 745 N N . ILE A 1 92 ? -11.633 6.756 33.591 1.00 65.44 92 ILE A N 1
ATOM 746 C CA . ILE A 1 92 ? -12.556 6.059 34.487 1.00 65.44 92 ILE A CA 1
ATOM 747 C C . ILE A 1 92 ? -12.197 6.451 35.926 1.00 65.44 92 ILE A C 1
ATOM 749 O O . ILE A 1 92 ? -11.342 5.811 36.533 1.00 65.44 92 ILE A O 1
ATOM 753 N N . PRO A 1 93 ? -12.834 7.485 36.506 1.00 62.59 93 PRO A N 1
ATOM 754 C CA . PRO A 1 93 ? -12.751 7.711 37.941 1.00 62.59 93 PRO A CA 1
ATOM 755 C C . PRO A 1 93 ? -13.273 6.462 38.653 1.00 62.59 93 PRO A C 1
ATOM 757 O O . PRO A 1 93 ? -14.356 5.973 38.312 1.00 62.59 93 PRO A O 1
ATOM 760 N N . GLU A 1 94 ? -12.520 5.947 39.624 1.00 66.75 94 GLU A N 1
ATOM 761 C CA . GLU A 1 94 ? -12.942 4.791 40.416 1.00 66.75 94 GLU A CA 1
ATOM 762 C C . GLU A 1 94 ? -14.363 5.014 40.972 1.00 66.75 94 GLU A C 1
ATOM 764 O O . GLU A 1 94 ? -14.654 6.038 41.592 1.00 66.75 94 GLU A O 1
ATOM 769 N N . GLY A 1 95 ? -15.271 4.068 40.704 1.00 63.69 95 GLY A N 1
ATOM 770 C CA . GLY A 1 95 ? -16.624 4.049 41.274 1.00 63.69 95 GLY A CA 1
ATOM 771 C C . GLY A 1 95 ? -17.756 4.674 40.446 1.00 63.69 95 GLY A C 1
ATOM 772 O O . GLY A 1 95 ? -18.886 4.693 40.930 1.00 63.69 95 GLY A O 1
ATOM 773 N N . LYS A 1 96 ? -17.528 5.150 39.212 1.00 68.44 96 LYS A N 1
ATOM 774 C CA . LYS A 1 96 ? -18.631 5.615 38.342 1.00 68.44 96 LYS A CA 1
ATOM 775 C C . LYS A 1 96 ? -19.189 4.485 37.474 1.00 68.44 96 LYS A C 1
ATOM 777 O O . LYS A 1 96 ? -18.479 3.933 36.636 1.00 68.44 96 LYS A O 1
ATOM 782 N N . SER A 1 97 ? -20.470 4.157 37.647 1.00 73.50 97 SER A N 1
ATOM 783 C CA . SER A 1 97 ? -21.208 3.308 36.707 1.00 73.50 97 SER A CA 1
ATOM 784 C C . SER A 1 97 ? -21.535 4.095 35.440 1.00 73.50 97 SER A C 1
ATOM 786 O O . SER A 1 97 ? -22.007 5.227 35.530 1.00 73.50 97 SER A O 1
ATOM 788 N N . ILE A 1 98 ? -21.307 3.485 34.276 1.00 78.19 98 ILE A N 1
ATOM 789 C CA . ILE A 1 98 ? -21.657 4.061 32.971 1.00 78.19 98 ILE A CA 1
ATOM 790 C C . ILE A 1 98 ? -23.171 4.277 32.933 1.00 78.19 98 ILE A C 1
ATOM 792 O O . ILE A 1 98 ? -23.939 3.353 33.206 1.00 78.19 98 ILE A O 1
ATOM 796 N N . THR A 1 99 ? -23.596 5.494 32.612 1.00 86.75 99 THR A N 1
ATOM 797 C CA . THR A 1 99 ? -25.015 5.818 32.439 1.00 86.75 99 THR A CA 1
ATOM 798 C C . THR A 1 99 ? -25.523 5.340 31.076 1.00 86.75 99 THR A C 1
ATOM 800 O O . THR A 1 99 ? -24.757 5.223 30.121 1.00 86.75 99 THR A O 1
ATOM 803 N N . GLU A 1 100 ? -26.829 5.094 30.950 1.00 87.25 100 GLU A N 1
ATOM 804 C CA . GLU A 1 100 ? -27.444 4.644 29.687 1.00 87.25 100 GLU A CA 1
ATOM 805 C C . GLU A 1 100 ? -27.155 5.610 28.519 1.00 87.25 100 GLU A C 1
ATOM 807 O O . GLU A 1 100 ? -26.904 5.181 27.396 1.00 87.25 100 GLU A O 1
ATOM 812 N N . GLY A 1 101 ? -27.107 6.922 28.788 1.00 88.81 101 GLY A N 1
ATOM 813 C CA . GLY A 1 101 ? -26.771 7.939 27.787 1.00 88.81 101 GLY A CA 1
ATOM 814 C C . GLY A 1 101 ? -25.320 7.856 27.300 1.00 88.81 101 GLY A C 1
ATOM 815 O O . GLY A 1 101 ? -25.075 7.895 26.096 1.00 88.81 101 GLY A O 1
ATOM 816 N N . GLU A 1 102 ? -24.359 7.668 28.209 1.00 85.31 102 GLU A N 1
ATOM 817 C CA . GLU A 1 102 ? -22.943 7.458 27.861 1.00 85.31 102 GLU A CA 1
ATOM 818 C C . GLU A 1 102 ? -22.742 6.141 27.100 1.00 85.31 102 GLU A C 1
ATOM 820 O O . GLU A 1 102 ? -21.941 6.066 26.164 1.00 85.31 102 GLU A O 1
ATOM 825 N N . LEU A 1 103 ? -23.496 5.100 27.468 1.00 86.69 103 LEU A N 1
ATOM 826 C CA . LEU A 1 103 ? -23.508 3.830 26.750 1.00 86.69 103 LEU A CA 1
ATOM 827 C C . LEU A 1 103 ? -24.022 4.024 25.320 1.00 86.69 103 LEU A C 1
ATOM 829 O O . LEU A 1 103 ? -23.391 3.559 24.368 1.00 86.69 103 LEU A O 1
ATOM 833 N N . GLN A 1 104 ? -25.128 4.748 25.157 1.00 91.25 104 GLN A N 1
ATOM 834 C CA . GLN A 1 104 ? -25.722 5.028 23.856 1.00 91.25 104 GLN A CA 1
ATOM 835 C C . GLN A 1 104 ? -24.798 5.885 22.982 1.00 91.25 104 GLN A C 1
ATOM 837 O O . GLN A 1 104 ? -24.626 5.576 21.804 1.00 91.25 104 GLN A O 1
ATOM 842 N N . GLU A 1 105 ? -24.126 6.888 23.550 1.00 91.06 105 GLU A N 1
ATOM 843 C CA . GLU A 1 105 ? -23.121 7.694 22.849 1.00 91.06 105 GLU A CA 1
ATOM 844 C C . GLU A 1 105 ? -21.908 6.847 22.430 1.00 91.06 105 GLU A C 1
ATOM 846 O O . GLU A 1 105 ? -21.410 6.948 21.303 1.00 91.06 105 GLU A O 1
ATOM 851 N N . MET A 1 106 ? -21.453 5.946 23.304 1.00 87.31 106 MET A N 1
ATOM 852 C CA . MET A 1 106 ? -20.359 5.032 22.998 1.00 87.31 106 MET A CA 1
ATOM 853 C C . MET A 1 106 ? -20.736 4.061 21.872 1.00 87.31 106 MET A C 1
ATOM 855 O O . MET A 1 106 ? -19.934 3.858 20.958 1.00 87.31 106 MET A O 1
ATOM 859 N N . VAL A 1 107 ? -21.956 3.514 21.881 1.00 92.12 107 VAL A N 1
ATOM 860 C CA . VAL A 1 107 ? -22.500 2.704 20.779 1.00 92.12 107 VAL A CA 1
ATOM 861 C C . VAL A 1 107 ? -22.610 3.541 19.505 1.00 92.12 107 VAL A C 1
ATOM 863 O O . VAL A 1 107 ? -22.187 3.092 18.439 1.00 92.12 107 VAL A O 1
ATOM 866 N N . GLN A 1 108 ? -23.100 4.778 19.604 1.00 94.12 108 GLN A N 1
ATOM 867 C CA . GLN A 1 108 ? -23.228 5.690 18.472 1.00 94.12 108 GLN A CA 1
ATOM 868 C C . GLN A 1 108 ? -21.878 5.935 17.793 1.00 94.12 108 GLN A C 1
ATOM 870 O O . GLN A 1 108 ? -21.735 5.761 16.579 1.00 94.12 108 GLN A O 1
ATOM 875 N N . ARG A 1 109 ? -20.854 6.251 18.589 1.00 92.00 109 ARG A N 1
ATOM 876 C CA . ARG A 1 109 ? -19.488 6.448 18.108 1.00 92.00 109 ARG A CA 1
ATOM 877 C C . ARG A 1 109 ? -18.918 5.161 17.516 1.00 92.00 109 ARG A C 1
ATOM 879 O O . ARG A 1 109 ? -18.434 5.168 16.387 1.00 92.00 109 ARG A O 1
ATOM 886 N N . MET A 1 110 ? -18.973 4.060 18.258 1.00 88.69 110 MET A N 1
ATOM 887 C CA . MET A 1 110 ? -18.262 2.829 17.910 1.00 88.69 110 MET A CA 1
ATOM 888 C C . MET A 1 110 ? -18.882 2.097 16.719 1.00 88.69 110 MET A C 1
ATOM 890 O O . MET A 1 110 ? -18.149 1.569 15.887 1.00 88.69 110 MET A O 1
ATOM 894 N N . TYR A 1 111 ? -20.210 2.083 16.619 1.00 90.12 111 TYR A N 1
ATOM 895 C CA . TYR A 1 111 ? -20.904 1.407 15.530 1.00 90.12 111 TYR A CA 1
ATOM 896 C C . TYR A 1 111 ? -21.219 2.350 14.382 1.00 90.12 111 TYR A C 1
ATOM 898 O O . TYR A 1 111 ? -20.769 2.108 13.269 1.00 90.12 111 TYR A O 1
ATOM 906 N N . TYR A 1 112 ? -21.962 3.428 14.610 1.00 91.81 112 TYR A N 1
ATOM 907 C CA . TYR A 1 112 ? -22.486 4.212 13.492 1.00 91.81 112 TYR A CA 1
ATOM 908 C C . TYR A 1 112 ? -21.398 5.070 12.848 1.00 91.81 112 TYR A C 1
ATOM 910 O O . TYR A 1 112 ? -21.171 4.964 11.643 1.00 91.81 112 TYR A O 1
ATOM 918 N N . THR A 1 113 ? -20.646 5.846 13.638 1.00 91.88 113 THR A N 1
ATOM 919 C CA . THR A 1 113 ? -19.656 6.768 13.051 1.00 91.88 113 THR A CA 1
ATOM 920 C C . THR A 1 113 ? -18.481 6.042 12.396 1.00 91.88 113 THR A C 1
ATOM 922 O O . THR A 1 113 ? -18.048 6.416 11.306 1.00 91.88 113 THR A O 1
ATOM 925 N N . GLU A 1 114 ? -17.974 4.971 13.011 1.00 92.06 114 GLU A N 1
ATOM 926 C CA . GLU A 1 114 ? -16.877 4.188 12.435 1.00 92.06 114 GLU A CA 1
ATOM 927 C C . GLU A 1 114 ? -17.327 3.390 11.207 1.00 92.06 114 GLU A C 1
ATOM 929 O O . GLU A 1 114 ? -16.578 3.287 10.233 1.00 92.06 114 GLU A O 1
ATOM 934 N N . ASN A 1 115 ? -18.555 2.863 11.200 1.00 92.44 115 ASN A N 1
ATOM 935 C CA . ASN A 1 115 ? -19.068 2.150 10.035 1.00 92.44 115 ASN A CA 1
ATOM 936 C C . ASN A 1 115 ? -19.325 3.111 8.864 1.00 92.44 115 ASN A C 1
ATOM 938 O O . ASN A 1 115 ? -18.949 2.808 7.734 1.00 92.44 115 ASN A O 1
ATOM 942 N N . GLU A 1 116 ? -19.837 4.317 9.123 1.00 95.25 116 GLU A N 1
ATOM 943 C CA . GLU A 1 116 ? -19.934 5.366 8.103 1.00 95.25 116 GLU A CA 1
ATOM 944 C C . GLU A 1 116 ? -18.571 5.743 7.516 1.00 95.25 116 GLU A C 1
ATOM 946 O O . GLU A 1 116 ? -18.435 5.853 6.294 1.00 95.25 116 GLU A O 1
ATOM 951 N N . LYS A 1 117 ? -17.548 5.931 8.364 1.00 95.50 117 LYS A N 1
ATOM 952 C CA . LYS A 1 117 ? -16.179 6.201 7.899 1.00 95.50 117 LYS A CA 1
ATOM 953 C C . LYS A 1 117 ? -15.685 5.067 7.011 1.00 95.50 117 LYS A C 1
ATOM 955 O O . LYS A 1 117 ? -15.240 5.332 5.899 1.00 95.50 117 LYS A O 1
ATOM 960 N N . LYS A 1 118 ? -15.828 3.812 7.452 1.00 94.06 118 LYS A N 1
ATOM 961 C CA . LYS A 1 118 ? -15.436 2.632 6.667 1.00 94.06 118 LYS A CA 1
ATOM 962 C C . LYS A 1 118 ? -16.144 2.581 5.319 1.00 94.06 118 LYS A C 1
ATOM 964 O O . LYS A 1 118 ? -15.479 2.376 4.309 1.00 94.06 118 LYS A O 1
ATOM 969 N N . VAL A 1 119 ? -17.455 2.813 5.278 1.00 95.12 119 VAL A N 1
ATOM 970 C CA . VAL A 1 119 ? -18.229 2.835 4.027 1.00 95.12 119 VAL A CA 1
ATOM 971 C C . VAL A 1 119 ? -17.724 3.934 3.089 1.00 95.12 119 VAL A C 1
ATOM 973 O O . VAL A 1 119 ? -17.490 3.659 1.913 1.00 95.12 119 VAL A O 1
ATOM 976 N N . LYS A 1 120 ? -17.480 5.149 3.597 1.00 96.12 120 LYS A N 1
ATOM 977 C CA . LYS A 1 120 ? -16.934 6.276 2.814 1.00 96.12 120 LYS A CA 1
ATOM 978 C C . LYS A 1 120 ? -15.514 5.996 2.299 1.00 96.12 120 LYS A C 1
ATOM 980 O O . LYS A 1 120 ? -15.179 6.300 1.153 1.00 96.12 120 LYS A O 1
ATOM 985 N N . THR A 1 121 ? -14.661 5.387 3.119 1.00 95.56 121 THR A N 1
ATOM 986 C CA . THR A 1 121 ? -13.308 4.995 2.705 1.00 95.56 121 THR A CA 1
ATOM 987 C C . THR A 1 121 ? -13.358 3.894 1.649 1.00 95.56 121 THR A C 1
ATOM 989 O O . THR A 1 121 ? -12.689 3.989 0.625 1.00 95.56 121 THR A O 1
ATOM 992 N N . MET A 1 122 ? -14.195 2.876 1.838 1.00 93.75 122 MET A N 1
ATOM 993 C CA . MET A 1 122 ? -14.347 1.794 0.868 1.00 93.75 122 MET A CA 1
ATOM 994 C C . MET A 1 122 ? -14.940 2.277 -0.455 1.00 93.75 122 MET A C 1
ATOM 996 O O . MET A 1 122 ? -14.479 1.844 -1.509 1.00 93.75 122 MET A O 1
ATOM 1000 N N . SER A 1 123 ? -15.920 3.184 -0.437 1.00 92.00 123 SER A N 1
ATOM 1001 C CA . SER A 1 123 ? -16.509 3.724 -1.666 1.00 92.00 123 SER A CA 1
ATOM 1002 C C . SER A 1 123 ? -15.505 4.558 -2.463 1.00 92.00 123 SER A C 1
ATOM 1004 O O . SER A 1 123 ? -15.377 4.358 -3.671 1.00 92.00 123 SER A O 1
ATOM 1006 N N . SER A 1 124 ? -14.730 5.418 -1.796 1.00 92.12 124 SER A N 1
ATOM 1007 C CA . SER A 1 124 ? -13.681 6.217 -2.445 1.00 92.12 124 SER A CA 1
ATOM 1008 C C . SER A 1 124 ? -12.542 5.352 -2.995 1.00 92.12 124 SER A C 1
ATOM 1010 O O . SER A 1 124 ? -12.100 5.560 -4.127 1.00 92.12 124 SER A O 1
ATOM 1012 N N . LEU A 1 125 ? -12.107 4.326 -2.254 1.00 93.88 125 LEU A N 1
ATOM 1013 C CA . LEU A 1 125 ? -11.124 3.353 -2.740 1.00 93.88 125 LEU A CA 1
ATOM 1014 C C . LEU A 1 125 ? -11.651 2.564 -3.939 1.00 93.88 125 LEU A C 1
ATOM 1016 O O . LEU A 1 125 ? -10.927 2.385 -4.917 1.00 93.88 125 LEU A O 1
ATOM 1020 N N . ARG A 1 126 ? -12.913 2.128 -3.895 1.00 91.19 126 ARG A N 1
ATOM 1021 C CA . ARG A 1 126 ? -13.540 1.406 -5.004 1.00 91.19 126 ARG A CA 1
ATOM 1022 C C . ARG A 1 126 ? -13.615 2.278 -6.250 1.00 91.19 126 ARG A C 1
ATOM 1024 O O . ARG A 1 126 ? -13.235 1.820 -7.315 1.00 91.19 126 ARG A O 1
ATOM 1031 N N . GLN A 1 127 ? -14.010 3.542 -6.124 1.00 89.44 127 GLN A N 1
ATOM 1032 C CA . GLN A 1 127 ? -14.027 4.470 -7.255 1.00 89.44 127 GLN A CA 1
ATOM 1033 C C . GLN A 1 127 ? -12.627 4.689 -7.851 1.00 89.44 127 GLN A C 1
ATOM 1035 O O . GLN A 1 127 ? -12.487 4.785 -9.067 1.00 89.44 127 GLN A O 1
ATOM 1040 N N . LYS A 1 128 ? -11.591 4.742 -7.005 1.00 93.00 128 LYS A N 1
ATOM 1041 C CA . LYS A 1 128 ? -10.209 5.005 -7.425 1.00 93.00 128 LYS A CA 1
ATOM 1042 C C . LYS A 1 128 ? -9.521 3.800 -8.071 1.00 93.00 128 LYS A C 1
ATOM 1044 O O . LYS A 1 128 ? -8.807 3.968 -9.053 1.00 93.00 128 LYS A O 1
ATOM 1049 N N . TYR A 1 129 ? -9.696 2.609 -7.503 1.00 91.75 129 TYR A N 1
ATOM 1050 C CA . TYR A 1 129 ? -8.940 1.409 -7.886 1.00 91.75 129 TYR A CA 1
ATOM 1051 C C . TYR A 1 129 ? -9.778 0.358 -8.620 1.00 91.75 129 TYR A C 1
ATOM 1053 O O . TYR A 1 129 ? -9.223 -0.555 -9.221 1.00 91.75 129 TYR A O 1
ATOM 1061 N N . GLN A 1 130 ? -11.104 0.481 -8.586 1.00 86.88 130 GLN A N 1
ATOM 1062 C CA . GLN A 1 130 ? -12.046 -0.364 -9.320 1.00 86.88 130 GLN A CA 1
ATOM 1063 C C . GLN A 1 130 ? -13.083 0.517 -10.035 1.00 86.88 130 GLN A C 1
ATOM 1065 O O . GLN A 1 130 ? -14.284 0.401 -9.754 1.00 86.88 130 GLN A O 1
ATOM 1070 N N . PRO A 1 131 ? -12.648 1.431 -10.929 1.00 80.56 131 PRO A N 1
ATOM 1071 C CA . PRO A 1 131 ? -13.590 2.210 -11.716 1.00 80.56 131 PRO A CA 1
ATOM 1072 C C . PRO A 1 131 ? -14.508 1.236 -12.455 1.00 80.56 131 PRO A C 1
ATOM 1074 O O . PRO A 1 131 ? -14.043 0.280 -13.081 1.00 80.56 131 PRO A O 1
ATOM 1077 N N . ALA A 1 132 ? -15.821 1.436 -12.313 1.00 76.88 132 ALA A N 1
ATOM 1078 C CA . ALA A 1 132 ? -16.790 0.554 -12.943 1.00 76.88 132 ALA A CA 1
ATOM 1079 C C . ALA A 1 132 ? -16.501 0.514 -14.453 1.00 76.88 132 ALA A C 1
ATOM 1081 O O . ALA A 1 132 ? -16.334 1.583 -15.052 1.00 76.88 132 ALA A O 1
ATOM 1082 N N . PRO A 1 133 ? -16.420 -0.680 -15.071 1.00 78.06 133 PRO A N 1
ATOM 1083 C CA . PRO A 1 133 ? -16.237 -0.757 -16.510 1.00 78.06 133 PRO A CA 1
ATOM 1084 C C . PRO A 1 133 ? -17.374 0.020 -17.182 1.00 78.06 133 PRO A C 1
ATOM 1086 O O . PRO A 1 133 ? -18.502 0.002 -16.668 1.00 78.06 133 PRO A O 1
ATOM 1089 N N . PRO A 1 134 ? -17.108 0.716 -18.303 1.00 78.31 134 PRO A N 1
ATOM 1090 C CA . PRO A 1 134 ? -18.154 1.431 -19.013 1.00 78.31 134 PRO A CA 1
ATOM 1091 C C . PRO A 1 134 ? -19.285 0.446 -19.297 1.00 78.31 134 PRO A C 1
ATOM 1093 O O . PRO A 1 134 ? -19.059 -0.627 -19.866 1.00 78.31 134 PRO A O 1
ATOM 1096 N N . LYS A 1 135 ? -20.496 0.782 -18.839 1.00 76.00 135 LYS A N 1
ATOM 1097 C CA . LYS A 1 135 ? -21.683 -0.014 -19.143 1.00 76.00 135 LYS A CA 1
ATOM 1098 C C . LYS A 1 135 ? -21.822 -0.007 -20.661 1.00 76.00 135 LYS A C 1
ATOM 1100 O O . LYS A 1 135 ? -22.160 1.023 -21.233 1.00 76.00 135 LYS A O 1
ATOM 1105 N N . LYS A 1 136 ? -21.509 -1.132 -21.307 1.00 76.19 136 LYS A N 1
ATOM 1106 C CA . LYS A 1 136 ? -21.716 -1.306 -22.745 1.00 76.19 136 LYS A CA 1
ATOM 1107 C C . LYS A 1 136 ? -23.221 -1.334 -22.985 1.00 76.19 136 LYS A C 1
ATOM 1109 O O . LYS A 1 136 ? -23.857 -2.371 -22.832 1.00 76.19 136 LYS A O 1
ATOM 1114 N N . THR A 1 137 ? -23.798 -0.181 -23.286 1.00 77.50 137 THR A N 1
ATOM 1115 C CA . THR A 1 137 ? -25.137 -0.101 -23.856 1.00 77.50 137 THR A CA 1
ATOM 1116 C C . THR A 1 137 ? -25.000 -0.454 -25.327 1.00 77.50 137 THR A C 1
ATOM 1118 O O . THR A 1 137 ? -24.370 0.292 -26.073 1.00 77.50 137 THR A O 1
ATOM 1121 N N . LEU A 1 138 ? -25.515 -1.616 -25.727 1.00 71.12 138 LEU A N 1
ATOM 1122 C CA . LEU A 1 138 ? -25.631 -1.947 -27.143 1.00 71.12 138 LEU A CA 1
ATOM 1123 C C . LEU A 1 138 ? -26.622 -0.971 -27.774 1.00 71.12 138 LEU A C 1
ATOM 1125 O O . LEU A 1 138 ? -27.703 -0.736 -27.227 1.00 71.12 138 LEU A O 1
ATOM 1129 N N . GLU A 1 139 ? -26.248 -0.397 -28.911 1.00 82.75 139 GLU A N 1
ATOM 1130 C CA . GLU A 1 139 ? -27.191 0.367 -29.718 1.00 82.75 139 GLU A CA 1
ATOM 1131 C C . GLU A 1 139 ? -28.304 -0.562 -30.218 1.00 82.75 139 GLU A C 1
ATOM 1133 O O . GLU A 1 139 ? -28.114 -1.776 -30.351 1.00 82.75 139 GLU A O 1
ATOM 1138 N N . LYS A 1 140 ? -29.493 -0.003 -30.469 1.00 83.88 140 LYS A N 1
ATOM 1139 C CA . LYS A 1 140 ? -30.681 -0.790 -30.842 1.00 83.88 140 LYS A CA 1
ATOM 1140 C C . LYS A 1 140 ? -30.414 -1.695 -32.048 1.00 83.88 140 LYS A C 1
ATOM 1142 O O . LYS A 1 140 ? -30.815 -2.852 -32.035 1.00 83.88 140 LYS A O 1
ATOM 1147 N N . GLU A 1 141 ? -29.651 -1.204 -33.019 1.00 82.44 141 GLU A N 1
ATOM 1148 C CA . GLU A 1 141 ? -29.263 -1.950 -34.219 1.00 82.44 141 GLU A CA 1
ATOM 1149 C C . GLU A 1 141 ? -28.420 -3.193 -33.892 1.00 82.44 141 GLU A C 1
ATOM 1151 O O . GLU A 1 141 ? -28.681 -4.275 -34.411 1.00 82.44 141 GLU A O 1
ATOM 1156 N N . GLN A 1 142 ? -27.467 -3.081 -32.960 1.00 83.06 142 GLN A N 1
ATOM 1157 C CA . GLN A 1 142 ? -26.623 -4.205 -32.535 1.00 83.06 142 GLN A CA 1
ATOM 1158 C C . GLN A 1 142 ? -27.421 -5.266 -31.768 1.00 83.06 142 GLN A C 1
ATOM 1160 O O . GLN A 1 142 ? -27.146 -6.466 -31.877 1.00 83.06 142 GLN A O 1
ATOM 1165 N N . MET A 1 143 ? -28.420 -4.834 -30.993 1.00 82.56 143 MET A N 1
ATOM 1166 C CA . MET A 1 143 ? -29.347 -5.743 -30.318 1.00 82.56 143 MET A CA 1
ATOM 1167 C C . MET A 1 143 ? -30.239 -6.476 -31.320 1.00 82.56 143 MET A C 1
ATOM 1169 O O . MET A 1 143 ? -30.393 -7.691 -31.217 1.00 82.56 143 MET A O 1
ATOM 1173 N N . GLU A 1 144 ? -30.782 -5.766 -32.310 1.00 84.69 144 GLU A N 1
ATOM 1174 C CA . GLU A 1 144 ? -31.601 -6.361 -33.368 1.00 84.69 144 GLU A CA 1
ATOM 1175 C C . GLU A 1 144 ? -30.805 -7.337 -34.238 1.00 84.69 144 GLU A C 1
ATOM 1177 O O . GLU A 1 144 ? -31.299 -8.418 -34.557 1.00 84.69 144 GLU A O 1
ATOM 1182 N N . GLU A 1 145 ? -29.561 -7.009 -34.588 1.00 82.44 145 GLU A N 1
ATOM 1183 C CA . GLU A 1 145 ? -28.693 -7.901 -35.357 1.00 82.44 145 GLU A CA 1
ATOM 1184 C C . GLU A 1 145 ? -28.342 -9.169 -34.564 1.00 82.44 145 GLU A C 1
ATOM 1186 O O . GLU A 1 145 ? -28.405 -10.282 -35.092 1.00 82.44 145 GLU A O 1
ATOM 1191 N N . SER A 1 146 ? -28.043 -9.022 -33.270 1.00 80.88 146 SER A N 1
ATOM 1192 C CA . SER A 1 146 ? -27.784 -10.158 -32.378 1.00 80.88 146 SER A CA 1
ATOM 1193 C C . SER A 1 146 ? -29.023 -11.045 -32.218 1.00 80.88 146 SER A C 1
ATOM 1195 O O . SER A 1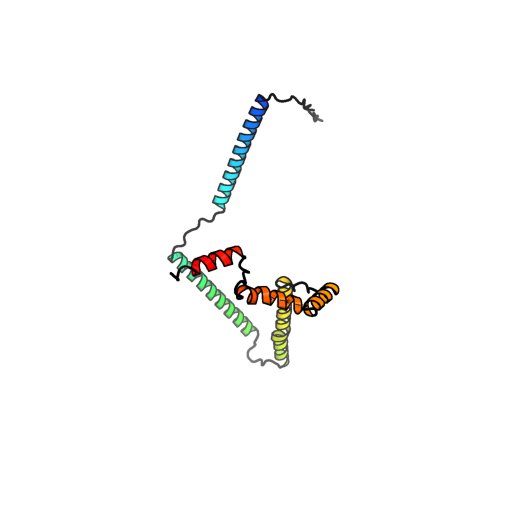 146 ? -28.917 -12.270 -32.279 1.00 80.88 146 SER A O 1
ATOM 1197 N N . ALA A 1 147 ? -30.207 -10.442 -32.077 1.00 83.31 147 ALA A N 1
ATOM 1198 C CA . ALA A 1 147 ? -31.476 -11.159 -31.999 1.00 83.31 147 ALA A CA 1
ATOM 1199 C C . ALA A 1 147 ? -31.798 -11.902 -33.304 1.00 83.31 147 ALA A C 1
ATOM 1201 O O . ALA A 1 147 ? -32.218 -13.058 -33.262 1.00 83.31 147 ALA A O 1
ATOM 1202 N N . LYS A 1 148 ? -31.547 -11.288 -34.467 1.00 82.06 148 LYS A N 1
ATOM 1203 C CA . LYS A 1 148 ? -31.696 -11.942 -35.777 1.00 82.06 148 LYS A CA 1
ATOM 1204 C C . LYS A 1 148 ? -30.758 -13.140 -35.905 1.00 82.06 148 LYS A C 1
ATOM 1206 O O . LYS A 1 148 ? -31.230 -14.233 -36.175 1.00 82.06 148 LYS A O 1
ATOM 1211 N N . ARG A 1 149 ? -29.466 -12.992 -35.587 1.00 76.44 149 ARG A N 1
ATOM 1212 C CA . ARG A 1 149 ? -28.500 -14.112 -35.608 1.00 76.44 149 ARG A CA 1
ATOM 1213 C C . ARG A 1 149 ? -28.893 -15.278 -34.697 1.00 76.44 149 ARG A C 1
ATOM 1215 O O . ARG A 1 149 ? -28.610 -16.423 -35.029 1.00 76.44 149 ARG A O 1
ATOM 1222 N N . LEU A 1 150 ? -29.507 -14.994 -33.548 1.00 74.44 150 LEU A N 1
ATOM 1223 C CA . LEU A 1 150 ? -29.950 -16.022 -32.602 1.00 74.44 150 LEU A CA 1
ATOM 1224 C C . LEU A 1 150 ? -31.287 -16.668 -32.988 1.00 74.44 150 LEU A C 1
ATOM 1226 O O . LEU A 1 150 ? -31.534 -17.806 -32.601 1.00 74.44 150 LEU A O 1
ATOM 1230 N N . SER A 1 151 ? -32.145 -15.959 -33.725 1.00 74.56 151 SER A N 1
ATOM 1231 C CA . SER A 1 151 ? -33.484 -16.433 -34.098 1.00 74.56 151 SER A CA 1
ATOM 1232 C C . SER A 1 151 ? -33.535 -17.103 -35.470 1.00 74.56 151 SER A C 1
ATOM 1234 O O . SER A 1 151 ? -34.272 -18.072 -35.634 1.00 74.56 151 SER A O 1
ATOM 1236 N N . SER A 1 152 ? -32.743 -16.649 -36.445 1.00 70.31 152 SER A N 1
ATOM 1237 C CA . SER A 1 152 ? -32.677 -17.251 -37.778 1.00 70.31 152 SER A CA 1
ATOM 1238 C C . SER A 1 152 ? -31.504 -18.228 -37.868 1.00 70.31 152 SER A C 1
ATOM 1240 O O . SER A 1 152 ? -30.420 -17.886 -38.347 1.00 70.31 152 SER A O 1
ATOM 1242 N N . VAL A 1 153 ? -31.709 -19.455 -37.391 1.00 72.50 153 VAL A N 1
ATOM 1243 C CA . VAL A 1 153 ? -30.821 -20.572 -37.733 1.00 72.50 153 VAL A CA 1
ATOM 1244 C C . VAL A 1 153 ? -31.381 -21.244 -38.982 1.00 72.50 153 VAL A C 1
ATOM 1246 O O . VAL A 1 153 ? -32.422 -21.892 -38.918 1.00 72.50 153 VAL A O 1
ATOM 1249 N N . ASP A 1 154 ? -30.684 -21.106 -40.110 1.00 78.25 154 ASP A N 1
ATOM 1250 C CA . ASP A 1 154 ? -30.983 -21.875 -41.322 1.00 78.25 154 ASP A CA 1
ATOM 1251 C C . ASP A 1 154 ? -30.561 -23.332 -41.115 1.00 78.25 154 ASP A C 1
ATOM 1253 O O . ASP A 1 154 ? -29.395 -23.705 -41.305 1.00 78.25 154 ASP A O 1
ATOM 1257 N N . TRP A 1 155 ? -31.518 -24.154 -40.688 1.00 80.88 155 TRP A N 1
ATOM 1258 C CA . TRP A 1 155 ? -31.310 -25.568 -40.384 1.00 80.88 155 TRP A CA 1
ATOM 1259 C C . TRP A 1 155 ? -30.728 -26.338 -41.568 1.00 80.88 155 TRP A C 1
ATOM 1261 O O . TRP A 1 155 ? -29.763 -27.069 -41.375 1.00 80.88 155 TRP A O 1
ATOM 1271 N N . ASP A 1 156 ? -31.188 -26.065 -42.789 1.00 82.31 156 ASP A N 1
ATOM 1272 C CA . ASP A 1 156 ? -30.691 -26.718 -44.006 1.00 82.31 156 ASP A CA 1
ATOM 1273 C C . ASP A 1 156 ? -29.200 -26.464 -44.248 1.00 82.31 156 ASP A C 1
ATOM 1275 O O . ASP A 1 156 ? -28.460 -27.344 -44.692 1.00 82.31 156 ASP A O 1
ATOM 1279 N N . LYS A 1 157 ? -28.732 -25.240 -43.975 1.00 85.31 157 LYS A N 1
ATOM 1280 C CA . LYS A 1 157 ? -27.317 -24.894 -44.134 1.00 85.31 157 LYS A CA 1
ATOM 1281 C C . LYS A 1 157 ? -26.485 -25.569 -43.051 1.00 85.31 157 LYS A C 1
ATOM 1283 O O . LYS A 1 157 ? -25.425 -26.121 -43.338 1.00 85.31 157 LYS A O 1
ATOM 1288 N N . ARG A 1 158 ? -26.982 -25.559 -41.813 1.00 82.19 158 ARG A N 1
ATOM 1289 C CA . ARG A 1 158 ? -26.300 -26.186 -40.681 1.00 82.19 158 ARG A CA 1
ATOM 1290 C C . ARG A 1 158 ? -26.231 -27.706 -40.817 1.00 82.19 158 ARG A C 1
ATOM 1292 O O . ARG A 1 158 ? -25.203 -28.285 -40.482 1.00 82.19 158 ARG A O 1
ATOM 1299 N N . GLU A 1 159 ? -27.279 -28.338 -41.328 1.00 87.25 159 GLU A N 1
ATOM 1300 C CA . GLU A 1 159 ? -27.324 -29.776 -41.590 1.00 87.25 159 GLU A CA 1
ATOM 1301 C C . GLU A 1 159 ? -26.320 -30.177 -42.674 1.00 87.25 159 GLU A C 1
ATOM 1303 O O . GLU A 1 159 ? -25.553 -31.114 -42.467 1.00 87.25 159 GLU A O 1
ATOM 1308 N N . ARG A 1 160 ? -26.221 -29.411 -43.771 1.00 88.75 160 ARG A N 1
ATOM 1309 C CA . ARG A 1 160 ? -25.181 -29.628 -44.794 1.00 88.75 160 ARG A CA 1
ATOM 1310 C C . ARG A 1 160 ? -23.772 -29.500 -44.227 1.00 88.75 160 ARG A C 1
ATOM 1312 O O . ARG A 1 160 ? -22.945 -30.375 -44.457 1.00 88.75 160 ARG A O 1
ATOM 1319 N N . GLU A 1 161 ? -23.499 -28.450 -43.454 1.00 88.12 161 GLU A N 1
ATOM 1320 C CA . GLU A 1 161 ? -22.180 -28.260 -42.839 1.00 88.12 161 GLU A CA 1
ATOM 1321 C C . GLU A 1 161 ? -21.830 -29.385 -41.853 1.00 88.12 161 GLU A C 1
ATOM 1323 O O . GLU A 1 161 ? -20.672 -29.796 -41.764 1.00 88.12 161 GLU A O 1
ATOM 1328 N N . LEU A 1 162 ? -22.814 -29.888 -41.101 1.00 89.38 162 LEU A N 1
ATOM 1329 C CA . LEU A 1 162 ? -22.630 -31.030 -40.204 1.00 89.38 162 LEU A CA 1
ATOM 1330 C C . LEU A 1 162 ? -22.378 -32.321 -40.990 1.00 89.38 162 LEU A C 1
ATOM 1332 O O . LEU A 1 162 ? -21.476 -33.078 -40.630 1.00 89.38 162 LEU A O 1
ATOM 1336 N N . TYR A 1 163 ? -23.123 -32.546 -42.073 1.00 89.00 163 TYR A N 1
ATOM 1337 C CA . TYR A 1 163 ? -22.945 -33.691 -42.962 1.00 89.00 163 TYR A CA 1
ATOM 1338 C C . TYR A 1 163 ? -21.549 -33.688 -43.602 1.00 89.00 163 TYR A C 1
ATOM 1340 O O . TYR A 1 163 ? -20.826 -34.677 -43.500 1.00 89.00 163 TYR A O 1
ATOM 1348 N N . GLU A 1 164 ? -21.107 -32.562 -44.165 1.00 90.56 164 GLU A N 1
ATOM 1349 C CA . GLU A 1 164 ? -19.770 -32.425 -44.760 1.00 90.56 164 GLU A CA 1
ATOM 1350 C C . GLU A 1 164 ? -18.639 -32.654 -43.750 1.00 90.56 164 GLU A C 1
ATOM 1352 O O . GLU A 1 164 ? -17.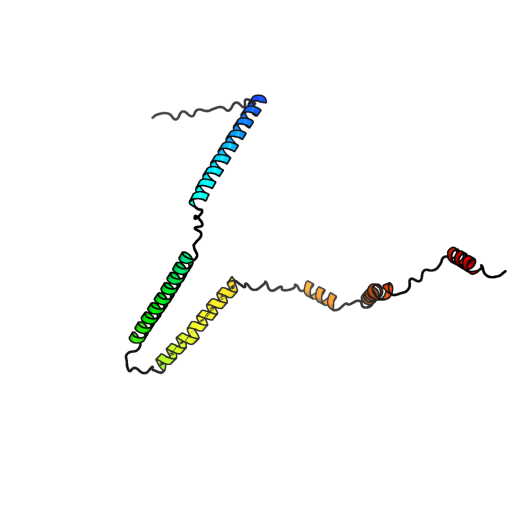620 -33.259 -44.084 1.00 90.56 164 GLU A O 1
ATOM 1357 N N . LYS A 1 165 ? -18.795 -32.180 -42.508 1.00 90.81 165 LYS A N 1
ATOM 1358 C CA . LYS A 1 165 ? -17.745 -32.286 -41.481 1.00 90.81 165 LYS A CA 1
ATOM 1359 C C . LYS A 1 165 ? -17.680 -33.653 -40.817 1.00 90.81 165 LYS A C 1
ATOM 1361 O O . LYS A 1 165 ? -16.592 -34.079 -40.436 1.00 90.81 165 LYS A O 1
ATOM 1366 N N . HIS A 1 166 ? -18.822 -34.309 -40.622 1.00 90.75 166 HIS A N 1
ATOM 1367 C CA . HIS A 1 166 ? -18.904 -35.485 -39.753 1.00 90.75 166 HIS A CA 1
ATOM 1368 C C . HIS A 1 166 ? -19.334 -36.766 -40.466 1.00 90.75 166 HIS A C 1
ATOM 1370 O O . HIS A 1 166 ? -18.951 -37.841 -40.013 1.00 90.75 166 HIS A O 1
ATOM 1376 N N . VAL A 1 167 ? -20.075 -36.673 -41.573 1.00 86.44 167 VAL A N 1
ATOM 1377 C CA . VAL A 1 167 ? -20.606 -37.842 -42.292 1.00 86.44 167 VAL A CA 1
ATOM 1378 C C . VAL A 1 167 ? -19.794 -38.124 -43.556 1.00 86.44 167 VAL A C 1
ATOM 1380 O O . VAL A 1 167 ? -19.263 -39.221 -43.706 1.00 86.44 167 VAL A O 1
ATOM 1383 N N . LEU A 1 168 ? -19.586 -37.115 -44.409 1.00 84.38 168 LEU A N 1
ATOM 1384 C CA . LEU A 1 168 ? -18.845 -37.242 -45.671 1.00 84.38 168 LEU A CA 1
ATOM 1385 C C . LEU A 1 168 ? -17.432 -37.854 -45.523 1.00 84.38 168 LEU A C 1
ATOM 1387 O O . LEU A 1 168 ? -17.052 -38.654 -46.376 1.00 84.38 168 LEU A O 1
ATOM 1391 N N . PRO A 1 169 ? -16.639 -37.559 -44.469 1.00 88.06 169 PRO A N 1
ATOM 1392 C CA . PRO A 1 169 ? -15.322 -38.177 -44.301 1.00 88.06 169 PRO A CA 1
ATOM 1393 C C . PRO A 1 169 ? -15.372 -39.680 -44.003 1.00 88.06 169 PRO A C 1
ATOM 1395 O O . PRO A 1 169 ? -14.371 -40.366 -44.203 1.00 88.06 169 PRO A O 1
ATOM 1398 N N . GLN A 1 170 ? -16.501 -40.182 -43.493 1.00 81.81 170 GLN A N 1
ATOM 1399 C CA . GLN A 1 170 ? -16.689 -41.595 -43.161 1.00 81.81 170 GLN A CA 1
ATOM 1400 C C . GLN A 1 170 ? -17.294 -42.400 -44.312 1.00 81.81 170 GLN A C 1
ATOM 1402 O O . GLN A 1 170 ? -17.208 -43.629 -44.307 1.00 81.81 170 GLN A O 1
ATOM 1407 N N . GLU A 1 171 ? -17.887 -41.739 -45.308 1.00 78.12 171 GLU A N 1
ATOM 1408 C CA . GLU A 1 171 ? -18.451 -42.437 -46.455 1.00 78.12 171 GLU A CA 1
ATOM 1409 C C . GLU A 1 171 ? -17.343 -42.989 -47.370 1.00 78.12 171 GLU A C 1
ATOM 1411 O O . GLU A 1 171 ? -16.392 -42.277 -47.725 1.00 78.12 171 GLU A O 1
ATOM 1416 N N . PRO A 1 172 ? -17.435 -44.267 -47.787 1.00 77.88 172 PRO A N 1
ATOM 1417 C CA . PRO A 1 172 ? -16.480 -44.832 -48.723 1.00 77.88 172 PRO A CA 1
ATOM 1418 C C . PRO A 1 172 ? -16.584 -44.070 -50.043 1.00 77.88 172 PRO A C 1
ATOM 1420 O O . PRO A 1 172 ? -17.649 -44.010 -50.657 1.00 77.88 172 PRO A O 1
ATOM 1423 N N . LYS A 1 173 ? -15.467 -43.488 -50.495 1.00 75.88 173 LYS A N 1
ATOM 1424 C CA . LYS A 1 173 ? -15.411 -42.739 -51.756 1.00 75.88 173 LYS A CA 1
ATOM 1425 C C . LYS A 1 173 ? -15.930 -43.622 -52.891 1.00 75.88 173 LYS A C 1
ATOM 1427 O O . LYS A 1 173 ? -15.258 -44.566 -53.306 1.00 75.88 173 LYS A O 1
ATOM 1432 N N . THR A 1 174 ? -17.107 -43.296 -53.415 1.00 67.12 174 THR A N 1
ATOM 1433 C CA . THR A 1 174 ? -17.726 -43.980 -54.555 1.00 67.12 174 THR A CA 1
ATOM 1434 C C . THR A 1 174 ? -17.051 -43.528 -55.849 1.00 67.12 174 THR A C 1
ATOM 1436 O O . THR A 1 174 ? -17.615 -42.821 -56.684 1.00 67.12 174 THR A O 1
ATOM 1439 N N . ALA A 1 175 ? -15.783 -43.901 -56.023 1.00 65.44 175 ALA A N 1
ATOM 1440 C CA . ALA A 1 175 ? -15.086 -43.666 -57.275 1.00 65.44 175 ALA A CA 1
ATOM 1441 C C . ALA A 1 175 ? -15.763 -44.497 -58.375 1.00 65.44 175 ALA A C 1
ATOM 1443 O O . ALA A 1 175 ? -15.726 -45.727 -58.360 1.00 65.44 175 ALA A O 1
ATOM 1444 N N . LYS A 1 176 ? -16.396 -43.824 -59.341 1.00 68.81 176 LYS A N 1
ATOM 1445 C CA . LYS A 1 176 ? -16.872 -44.471 -60.567 1.00 68.81 176 LYS A CA 1
ATOM 1446 C C . LYS A 1 176 ? -15.638 -44.925 -61.346 1.00 68.81 176 LYS A C 1
ATOM 1448 O O . LYS A 1 176 ? -14.934 -44.081 -61.900 1.00 68.81 176 LYS A O 1
ATOM 1453 N N . LEU A 1 177 ? -15.351 -46.230 -61.363 1.00 67.19 177 LEU A N 1
ATOM 1454 C CA . LEU A 1 177 ? -14.265 -46.755 -62.189 1.00 67.19 177 LEU A CA 1
ATOM 1455 C C . LEU A 1 177 ? -14.535 -46.412 -63.654 1.00 67.19 177 LEU A C 1
ATOM 1457 O O . LEU A 1 177 ? -15.641 -46.586 -64.171 1.00 67.19 177 LEU A O 1
ATOM 1461 N N . THR A 1 178 ? -13.506 -45.914 -64.326 1.00 74.44 178 THR A N 1
ATOM 1462 C CA . THR A 1 178 ? -13.579 -45.655 -65.765 1.00 74.44 178 THR A CA 1
ATOM 1463 C C . THR A 1 178 ? -13.615 -46.979 -66.531 1.00 74.44 178 THR A C 1
ATOM 1465 O O . THR A 1 178 ? -13.081 -47.988 -66.072 1.00 74.44 178 THR A O 1
ATOM 1468 N N . LYS A 1 179 ? -14.233 -46.997 -67.723 1.00 73.56 179 LYS A N 1
ATOM 1469 C CA . LYS A 1 179 ? -14.380 -48.225 -68.535 1.00 73.56 179 LYS A CA 1
ATOM 1470 C C . LYS A 1 179 ? -13.047 -48.946 -68.787 1.00 73.56 179 LYS A C 1
ATOM 1472 O O . LYS A 1 179 ? -13.021 -50.171 -68.803 1.00 73.56 179 LYS A O 1
ATOM 1477 N N . VAL A 1 180 ? -11.956 -48.189 -68.916 1.00 73.88 180 VAL A N 1
ATOM 1478 C CA . VAL A 1 180 ? -10.594 -48.715 -69.099 1.00 73.88 180 VAL A CA 1
ATOM 1479 C C . VAL A 1 180 ? -10.127 -49.481 -67.860 1.00 73.88 180 VAL A C 1
ATOM 1481 O O . VAL A 1 180 ? -9.684 -50.618 -67.973 1.00 73.88 180 VAL A O 1
ATOM 1484 N N . GLN A 1 181 ? -10.326 -48.922 -66.665 1.00 74.25 181 GLN A N 1
ATOM 1485 C CA . GLN A 1 181 ? -9.968 -49.589 -65.408 1.00 74.25 181 GLN A CA 1
ATOM 1486 C C . GLN A 1 181 ? -10.822 -50.843 -65.155 1.00 74.25 181 GLN A C 1
ATOM 1488 O O . GLN A 1 181 ? -10.335 -51.829 -64.602 1.00 74.25 181 GLN A O 1
ATOM 1493 N N . ILE A 1 182 ? -12.086 -50.841 -65.595 1.00 77.31 182 ILE A N 1
ATOM 1494 C CA . ILE A 1 182 ? -12.954 -52.030 -65.554 1.00 77.31 182 ILE A CA 1
ATOM 1495 C C . ILE A 1 182 ? -12.424 -53.128 -66.496 1.00 77.31 182 ILE A C 1
ATOM 1497 O O . ILE A 1 182 ? -12.385 -54.293 -66.113 1.00 77.31 182 ILE A O 1
ATOM 1501 N N . GLN A 1 183 ? -11.960 -52.787 -67.702 1.00 73.88 183 GLN A N 1
ATOM 1502 C CA . GLN A 1 183 ? -11.358 -53.762 -68.625 1.00 73.88 183 GLN A CA 1
ATOM 1503 C C . GLN A 1 183 ? -10.006 -54.307 -68.137 1.00 73.88 183 GLN A C 1
ATOM 1505 O O . GLN A 1 183 ? -9.741 -55.502 -68.272 1.00 73.88 183 GLN A O 1
ATOM 1510 N N . GLU A 1 184 ? -9.161 -53.475 -67.530 1.00 73.75 184 GLU A N 1
ATOM 1511 C CA . GLU A 1 184 ? -7.880 -53.913 -66.953 1.00 73.75 184 GLU A CA 1
ATOM 1512 C C . GLU A 1 184 ? -8.072 -54.830 -65.736 1.00 73.75 184 GLU A C 1
ATOM 1514 O O . GLU A 1 184 ? -7.355 -55.815 -65.557 1.00 73.75 184 GLU A O 1
ATOM 1519 N N . THR A 1 185 ? -9.073 -54.551 -64.899 1.00 75.06 185 THR A N 1
ATOM 1520 C CA . THR A 1 185 ? -9.422 -55.438 -63.778 1.00 75.06 185 THR A CA 1
ATOM 1521 C C . THR A 1 185 ? -10.074 -56.733 -64.258 1.00 75.06 185 THR A C 1
ATOM 1523 O O . THR A 1 185 ? -9.735 -57.800 -63.748 1.00 75.06 185 THR A O 1
ATOM 1526 N N . ALA A 1 186 ? -10.929 -56.677 -65.282 1.00 75.81 186 ALA A N 1
ATOM 1527 C CA . ALA A 1 186 ? -11.521 -57.864 -65.893 1.00 75.81 186 ALA A CA 1
ATOM 1528 C C . ALA A 1 186 ? -10.465 -58.774 -66.543 1.00 75.81 186 ALA A C 1
ATOM 1530 O O . ALA A 1 186 ? -10.505 -59.986 -66.352 1.00 75.81 186 ALA A O 1
ATOM 1531 N N . THR A 1 187 ? -9.481 -58.210 -67.249 1.00 71.56 187 THR A N 1
ATOM 1532 C CA . THR A 1 187 ? -8.386 -58.992 -67.853 1.00 71.56 187 THR A CA 1
ATOM 1533 C C . THR A 1 187 ? -7.491 -59.636 -66.791 1.00 71.56 187 THR A C 1
ATOM 1535 O O . THR A 1 187 ? -7.162 -60.814 -66.923 1.00 71.56 187 THR A O 1
ATOM 1538 N N . ARG A 1 188 ? -7.195 -58.937 -65.683 1.00 69.50 188 ARG A N 1
ATOM 1539 C CA . ARG A 1 188 ? -6.491 -59.512 -64.515 1.00 69.50 188 ARG A CA 1
ATOM 1540 C C . ARG A 1 188 ? -7.258 -60.639 -63.818 1.00 69.50 188 ARG A C 1
ATOM 1542 O O . ARG A 1 188 ? -6.633 -61.561 -63.312 1.00 69.50 188 ARG A O 1
ATOM 1549 N N . LEU A 1 189 ? -8.588 -60.573 -63.782 1.00 67.31 189 LEU A N 1
ATOM 1550 C CA . LEU A 1 189 ? -9.439 -61.630 -63.217 1.00 67.31 189 LEU A CA 1
ATOM 1551 C C . LEU A 1 189 ? -9.687 -62.790 -64.195 1.00 67.31 189 LEU A C 1
ATOM 1553 O O . LEU A 1 189 ? -10.106 -63.860 -63.768 1.00 67.31 189 LEU A O 1
ATOM 1557 N N . SER A 1 190 ? -9.427 -62.598 -65.493 1.00 63.03 190 SER A N 1
ATOM 1558 C CA . SER A 1 190 ? -9.680 -63.606 -66.533 1.00 63.03 190 SER A CA 1
ATOM 1559 C C . SER A 1 190 ? -8.574 -64.654 -66.706 1.00 63.03 190 SER A C 1
ATOM 1561 O O . SER A 1 190 ? -8.770 -65.625 -67.432 1.00 63.03 190 SER A O 1
ATOM 1563 N N . THR A 1 191 ? -7.428 -64.538 -66.025 1.00 63.41 191 THR A N 1
ATOM 1564 C CA . THR A 1 191 ? -6.362 -65.554 -66.093 1.00 63.41 191 THR A CA 1
ATOM 1565 C C . THR A 1 191 ? -6.560 -66.669 -65.067 1.00 63.41 191 THR A C 1
ATOM 1567 O O . THR A 1 191 ? -5.718 -66.879 -64.199 1.00 63.41 191 THR A O 1
ATOM 1570 N N . THR A 1 192 ? -7.670 -67.392 -65.201 1.00 55.03 192 THR A N 1
ATOM 1571 C CA . THR A 1 192 ? -7.853 -68.782 -64.749 1.00 55.03 192 THR A CA 1
ATOM 1572 C C . THR A 1 192 ? -9.037 -69.399 -65.498 1.00 55.03 192 THR A C 1
ATOM 1574 O O . THR A 1 192 ? -10.101 -69.651 -64.946 1.00 55.03 192 THR A O 1
ATOM 1577 N N . SER A 1 193 ? -8.843 -69.682 -66.781 1.00 48.44 193 SER A N 1
ATOM 1578 C CA . SER A 1 193 ? -9.383 -70.890 -67.407 1.00 48.44 193 SER A CA 1
ATOM 1579 C C . SER A 1 193 ? -8.507 -71.219 -68.605 1.00 48.44 193 SER A C 1
ATOM 1581 O O . SER A 1 193 ? -8.178 -70.336 -69.393 1.00 48.44 193 SER A O 1
ATOM 1583 N N . LYS A 1 194 ? -8.083 -72.479 -68.663 1.00 43.31 194 LYS A N 1
ATOM 1584 C CA . LYS A 1 194 ? -7.426 -73.090 -69.818 1.00 43.31 194 LYS A CA 1
ATOM 1585 C C . LYS A 1 194 ? -8.312 -73.022 -71.056 1.00 43.31 194 LYS A C 1
ATOM 1587 O O . LYS A 1 194 ? -9.552 -72.987 -70.866 1.00 43.31 194 LYS A O 1
#

Organism: Bodo saltans (NCBI:txid75058)

Foldseek 3Di:
DDDPPPPPPDPPPPPDDPVRVVVVVVVVVVVVVVVVVVVVVVVVVVCVVPDDPPPPQDPVNVVVVVVVVVVVVVVVVVVVVVVVVVVVPVVDDPPDDQDPVNVVVVCCVPPVVVVVVVVVVVVVCCCVPVPDDPPPDDDPVRVVVVVCVVPDDPVVVVVVVCCVVPPVVPDDPPPPDDPVNVVVVVVVVPPPDD